Protein AF-A0A7L5YSQ1-F1 (afdb_monomer)

Foldseek 3Di:
DVLVVQQLVLLVVCCVQQPFLPDPDSDDAKWWAASRHRHTDDDDPPDCWGDDPHDIGSAIQIDGNFFGWDQDPVRAIEGEKEFEFEWEDDPNAIWTKWFAFCHVVHRAIETQMDTQTDVRDNVRVHQVSCCQAWVWHFPDKDWPDFQDKDQCQDRNGGRIYGYTYIYTYTDDGTDGDPGGDDMGIHHLCCQQEPGQHEPVRQVVSCVVVVHGRPHYDPDDPSCVVVPDD

Radius of gyration: 17.98 Å; Cα contacts (8 Å, |Δi|>4): 473; chains: 1; bounding box: 45×36×49 Å

Nearest PDB structures (foldseek):
  1ktg-assembly1_A  TM=7.625E-01  e=3.417E-09  Caenorhabditis elegans
  1sjy-assembly1_A-2  TM=7.221E-01  e=1.699E-07  Deinococcus radiodurans
  1soi-assembly1_A-2  TM=6.567E-01  e=1.920E-07  Deinococcus radiodurans
  6scx-assembly1_A  TM=6.835E-01  e=5.419E-07  Homo sapiens
  1vhz-assembly1_B  TM=5.377E-01  e=1.219E-05  Escherichia coli

Solvent-accessible surface area (backbone atoms only — not comparable to full-atom values): 12750 Å² total; per-residue (Å²): 114,66,69,61,54,53,47,45,55,34,42,62,66,46,41,84,69,47,61,52,65,83,57,97,79,60,48,91,60,70,46,39,22,38,66,89,76,49,50,79,54,92,82,68,82,96,54,82,59,43,75,55,99,91,45,76,33,70,37,26,39,50,50,40,66,58,47,44,41,39,68,43,99,89,51,49,45,29,34,48,32,22,30,34,55,32,32,36,78,56,99,91,39,72,29,31,48,37,35,23,24,67,47,90,70,60,76,24,32,31,46,45,59,44,63,33,42,66,91,52,52,61,72,58,31,37,55,51,36,36,29,65,49,24,64,35,54,71,80,43,77,42,84,76,39,78,64,48,74,41,83,45,80,46,57,48,50,23,48,27,32,31,26,38,34,28,44,25,38,45,56,89,74,72,45,72,30,94,61,32,82,47,64,47,76,36,44,70,62,47,52,33,68,70,42,45,20,30,58,68,36,37,55,54,52,16,61,75,66,74,43,77,46,69,35,63,53,85,72,57,85,90,51,58,82,76,70,66,132

pLDDT: mean 87.96, std 13.54, range [27.05, 98.75]

Sequence (229 aa):
MTAMLERRQILNRIRPLVGDNLAAGLVHDTVAFCIADGAPLTDYAARRAYEHAGHVHDRAFIFDPQVPWEFRPDGELRHFSVGAILWRIYAGEPRYCLLRRTTYPVGYYTIPAGHVDTGEEPLTAVLRETYEETGLAVVRAELLYAQEEIADACRRGANYHSWHLYLCECLGEPRLSDEGDVIGWYTRREILEDLPLTRPATHFLGRYFDAAPRRVYAGDATTAGIWSP

Structure (mmCIF, N/CA/C/O backbone):
data_AF-A0A7L5YSQ1-F1
#
_entry.id   AF-A0A7L5YSQ1-F1
#
loop_
_atom_site.group_PDB
_atom_site.id
_atom_site.type_symbol
_atom_site.label_atom_id
_atom_site.label_alt_id
_atom_site.label_comp_id
_atom_site.label_asym_id
_atom_site.label_entity_id
_atom_site.label_seq_id
_atom_site.pdbx_PDB_ins_code
_atom_site.Cartn_x
_atom_site.Cartn_y
_atom_site.Cartn_z
_atom_site.occupancy
_atom_site.B_iso_or_equiv
_atom_site.auth_seq_id
_atom_site.auth_comp_id
_atom_site.auth_asym_id
_atom_site.auth_atom_id
_atom_site.pdbx_PDB_model_num
ATOM 1 N N . MET A 1 1 ? 24.569 -12.436 -2.516 1.00 52.09 1 MET A N 1
ATOM 2 C CA . MET A 1 1 ? 25.405 -11.478 -3.281 1.00 52.09 1 MET A CA 1
ATOM 3 C C . MET A 1 1 ? 25.162 -11.561 -4.789 1.00 52.09 1 MET A C 1
ATOM 5 O O . MET A 1 1 ? 24.940 -10.515 -5.378 1.00 52.09 1 MET A O 1
ATOM 9 N N . THR A 1 2 ? 25.127 -12.747 -5.413 1.00 59.78 2 THR A N 1
ATOM 10 C CA . THR A 1 2 ? 24.940 -12.904 -6.876 1.00 59.78 2 THR A CA 1
ATOM 11 C C . THR A 1 2 ? 23.593 -12.381 -7.395 1.00 59.78 2 THR A C 1
ATOM 13 O O . THR A 1 2 ? 23.586 -11.535 -8.279 1.00 59.78 2 THR A O 1
ATOM 16 N N . ALA A 1 3 ? 22.470 -12.750 -6.765 1.00 62.72 3 ALA A N 1
ATOM 17 C CA . ALA A 1 3 ? 21.130 -12.323 -7.203 1.00 62.72 3 ALA A CA 1
ATOM 18 C C . ALA A 1 3 ? 20.898 -10.796 -7.136 1.00 62.72 3 ALA A C 1
ATOM 20 O O . ALA A 1 3 ? 20.234 -10.217 -7.989 1.00 62.72 3 ALA A O 1
ATOM 21 N N . MET A 1 4 ? 21.476 -10.114 -6.139 1.00 60.75 4 MET A N 1
ATOM 22 C CA . MET A 1 4 ? 21.416 -8.647 -6.043 1.00 60.75 4 MET A CA 1
ATOM 23 C C . MET A 1 4 ? 22.272 -7.964 -7.111 1.00 60.75 4 MET A C 1
ATOM 25 O O . MET A 1 4 ? 21.892 -6.923 -7.642 1.00 60.75 4 MET A O 1
ATOM 29 N N . LEU A 1 5 ? 23.426 -8.552 -7.439 1.00 61.25 5 LEU A N 1
ATOM 30 C CA . LEU A 1 5 ? 24.291 -8.054 -8.501 1.00 61.25 5 LEU A CA 1
ATOM 31 C C . LEU A 1 5 ? 23.614 -8.201 -9.873 1.00 61.25 5 LEU A C 1
ATOM 33 O O . LEU A 1 5 ? 23.653 -7.260 -10.662 1.00 61.25 5 LEU A O 1
ATOM 37 N N . GLU A 1 6 ? 22.944 -9.329 -10.118 1.00 82.75 6 GLU A N 1
ATOM 38 C CA . GLU A 1 6 ? 22.148 -9.583 -11.328 1.00 82.75 6 GLU A CA 1
ATOM 39 C C . GLU A 1 6 ? 20.961 -8.619 -11.439 1.00 82.75 6 GLU A C 1
ATOM 41 O O . GLU A 1 6 ? 20.771 -7.979 -12.473 1.00 82.75 6 GLU A O 1
ATOM 46 N N . ARG A 1 7 ? 20.215 -8.415 -10.349 1.00 90.50 7 ARG A N 1
ATOM 47 C CA . ARG A 1 7 ? 19.101 -7.461 -10.312 1.00 90.50 7 ARG A CA 1
ATOM 48 C C . ARG A 1 7 ? 19.535 -6.035 -10.641 1.00 90.50 7 ARG A C 1
ATOM 50 O O . ARG A 1 7 ? 18.905 -5.377 -11.467 1.00 90.50 7 ARG A O 1
ATOM 57 N N . ARG A 1 8 ? 20.626 -5.560 -10.036 1.00 89.38 8 ARG A N 1
ATOM 58 C CA . ARG A 1 8 ? 21.150 -4.219 -10.318 1.00 89.38 8 ARG A CA 1
ATOM 59 C C . ARG A 1 8 ? 21.572 -4.077 -11.781 1.00 89.38 8 ARG A C 1
ATOM 61 O O . ARG A 1 8 ? 21.344 -3.035 -12.385 1.00 89.38 8 ARG A O 1
ATOM 68 N N . GLN A 1 9 ? 22.157 -5.121 -12.374 1.00 91.19 9 GLN A N 1
ATOM 69 C CA . GLN A 1 9 ? 22.474 -5.126 -13.806 1.00 91.19 9 GLN A CA 1
ATOM 70 C C . GLN A 1 9 ? 21.212 -5.025 -14.672 1.00 91.19 9 GLN A C 1
ATOM 72 O O . GLN A 1 9 ? 21.219 -4.283 -15.652 1.00 91.19 9 GLN A O 1
ATOM 77 N N . ILE A 1 10 ? 20.130 -5.716 -14.303 1.00 94.56 10 ILE A N 1
ATOM 78 C CA . ILE A 1 10 ? 18.840 -5.625 -14.998 1.00 94.56 10 ILE A CA 1
ATOM 79 C C . ILE A 1 10 ? 18.268 -4.206 -14.904 1.00 94.56 10 ILE A C 1
ATOM 81 O O . ILE A 1 10 ? 17.980 -3.600 -15.935 1.00 94.56 10 ILE A O 1
ATOM 85 N N . LEU A 1 11 ? 18.171 -3.641 -13.697 1.00 94.12 11 LEU A N 1
ATOM 86 C CA . LEU A 1 11 ? 17.656 -2.285 -13.485 1.00 94.12 11 LEU A CA 1
ATOM 87 C C . LEU A 1 11 ? 18.490 -1.225 -14.216 1.00 94.12 11 LEU A C 1
ATOM 89 O O . LEU A 1 11 ? 17.922 -0.317 -14.813 1.00 94.12 11 LEU A O 1
ATOM 93 N N . ASN A 1 12 ? 19.816 -1.383 -14.276 1.00 92.69 12 ASN A N 1
ATOM 94 C CA . ASN A 1 12 ? 20.687 -0.498 -15.055 1.00 92.69 12 ASN A CA 1
ATOM 95 C C . ASN A 1 12 ? 20.405 -0.543 -16.566 1.00 92.69 12 ASN A C 1
ATOM 97 O O . ASN A 1 12 ? 20.590 0.468 -17.240 1.00 92.69 12 ASN A O 1
ATOM 101 N N . ARG A 1 13 ? 19.961 -1.688 -17.110 1.00 93.06 13 ARG A N 1
ATOM 102 C CA . ARG A 1 13 ? 19.530 -1.791 -18.517 1.00 93.06 13 ARG A CA 1
ATOM 103 C C . ARG A 1 13 ? 18.144 -1.191 -18.745 1.00 93.06 13 ARG A C 1
ATOM 105 O O . ARG A 1 13 ? 17.913 -0.625 -19.806 1.00 93.06 13 ARG A O 1
ATOM 112 N N . ILE A 1 14 ? 17.245 -1.313 -17.769 1.00 93.19 14 ILE A N 1
ATOM 113 C CA . ILE A 1 14 ? 15.864 -0.816 -17.857 1.00 93.19 14 ILE A CA 1
ATOM 114 C C . ILE A 1 14 ? 15.801 0.703 -17.674 1.00 93.19 14 ILE A C 1
ATOM 116 O O . ILE A 1 14 ? 15.100 1.370 -18.426 1.00 93.19 14 ILE A O 1
ATOM 120 N N . ARG A 1 15 ? 16.552 1.269 -16.719 1.00 92.31 15 ARG A N 1
ATOM 121 C CA . ARG A 1 15 ? 16.533 2.702 -16.379 1.00 92.31 15 ARG A CA 1
ATOM 122 C C . ARG A 1 15 ? 16.582 3.650 -17.588 1.00 92.31 15 ARG A C 1
ATOM 124 O O . ARG A 1 15 ? 15.735 4.535 -17.636 1.00 92.31 15 ARG A O 1
ATOM 131 N N . PRO A 1 16 ? 17.492 3.509 -18.574 1.00 89.56 16 PRO A N 1
ATOM 132 C CA . PRO A 1 16 ? 17.512 4.409 -19.732 1.00 89.56 16 PRO A CA 1
ATOM 133 C C . PRO A 1 16 ? 16.290 4.279 -20.656 1.00 89.56 16 PRO A C 1
ATOM 135 O O . PRO A 1 16 ? 16.066 5.172 -21.464 1.00 89.56 16 PRO A O 1
ATOM 138 N N . LEU A 1 17 ? 15.515 3.191 -20.561 1.00 89.31 17 LEU A N 1
ATOM 139 C CA . LEU A 1 17 ? 14.302 2.972 -21.358 1.00 89.31 17 LEU A CA 1
ATOM 140 C C . LEU A 1 17 ? 13.065 3.635 -20.742 1.00 89.31 17 LEU A C 1
ATOM 142 O O . LEU A 1 17 ? 12.141 3.969 -21.473 1.00 89.31 17 LEU A O 1
ATOM 146 N N . VAL A 1 18 ? 13.038 3.786 -19.414 1.00 89.56 18 VAL A N 1
ATOM 147 C CA . VAL A 1 18 ? 11.851 4.243 -18.666 1.00 89.56 18 VAL A CA 1
ATOM 148 C C . VAL A 1 18 ? 12.052 5.591 -17.971 1.00 89.56 18 VAL A C 1
ATOM 150 O O . VAL A 1 18 ? 11.087 6.303 -17.721 1.00 89.56 18 VAL A O 1
ATOM 153 N N . GLY A 1 19 ? 13.297 5.969 -17.670 1.00 85.50 19 GLY A N 1
ATOM 154 C CA . GLY A 1 19 ? 13.612 7.173 -16.903 1.00 85.50 19 GLY A CA 1
ATOM 155 C C . GLY A 1 19 ? 13.112 7.131 -15.453 1.00 85.50 19 GLY A C 1
ATOM 156 O O . GLY A 1 19 ? 12.806 6.073 -14.905 1.00 85.50 19 GLY A O 1
ATOM 157 N N . ASP A 1 20 ? 13.043 8.307 -14.833 1.00 76.06 20 ASP A N 1
ATOM 158 C CA . ASP A 1 20 ? 12.382 8.546 -13.544 1.00 76.06 20 ASP A CA 1
ATOM 159 C C . ASP A 1 20 ? 11.029 9.239 -13.816 1.00 76.06 20 ASP A C 1
ATOM 161 O O . ASP A 1 20 ? 10.957 10.089 -14.708 1.00 76.06 20 ASP A O 1
ATOM 165 N N . ASN A 1 21 ? 9.957 8.917 -13.074 1.00 67.81 21 ASN A N 1
ATOM 166 C CA . ASN A 1 21 ? 8.600 9.449 -13.335 1.00 67.81 21 ASN A CA 1
ATOM 167 C C . ASN A 1 21 ? 8.405 10.917 -12.869 1.00 67.81 21 ASN A C 1
ATOM 169 O O . ASN A 1 21 ? 7.358 11.292 -12.353 1.00 67.81 21 ASN A O 1
ATOM 173 N N . LEU A 1 22 ? 9.439 11.758 -12.984 1.00 55.66 22 LEU A N 1
ATOM 174 C CA . LEU A 1 22 ? 9.474 13.117 -12.417 1.00 55.66 22 LEU A CA 1
ATOM 175 C C . LEU A 1 22 ? 9.529 14.236 -13.470 1.00 55.66 22 LEU A C 1
ATOM 177 O O . LEU A 1 22 ? 9.598 15.413 -13.122 1.00 55.66 22 LEU A O 1
ATOM 181 N N . ALA A 1 23 ? 9.450 13.899 -14.756 1.00 52.66 23 ALA A N 1
ATOM 182 C CA . ALA A 1 23 ? 9.233 14.864 -15.828 1.00 52.66 23 ALA A CA 1
ATOM 183 C C . ALA A 1 23 ? 8.273 14.260 -16.857 1.00 52.66 23 ALA A C 1
ATOM 185 O O . ALA A 1 23 ? 8.487 13.141 -17.321 1.00 52.66 23 ALA A O 1
ATOM 186 N N . ALA A 1 24 ? 7.203 14.984 -17.195 1.00 49.75 24 ALA A N 1
ATOM 187 C CA . ALA A 1 24 ? 6.180 14.519 -18.125 1.00 49.75 24 ALA A CA 1
ATOM 188 C C . ALA A 1 24 ? 6.807 14.022 -19.446 1.00 49.75 24 ALA A C 1
ATOM 190 O O . ALA A 1 24 ? 7.366 14.820 -20.199 1.00 49.75 24 ALA A O 1
ATOM 191 N N . GLY A 1 25 ? 6.684 12.717 -19.732 1.00 54.50 25 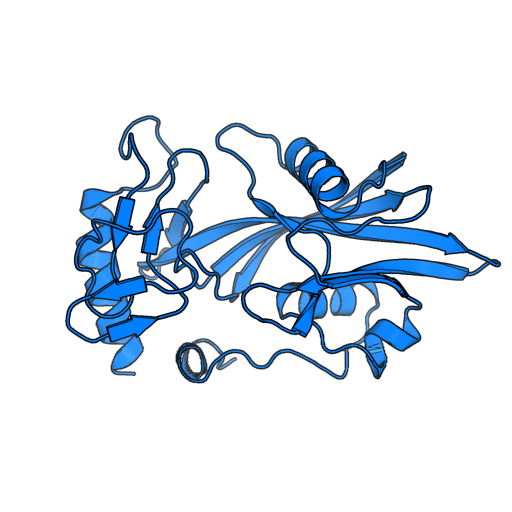GLY A N 1
ATOM 192 C CA . GLY A 1 25 ? 6.812 12.186 -21.094 1.00 54.50 25 GLY A CA 1
ATOM 193 C C . GLY A 1 25 ? 7.920 11.174 -21.419 1.00 54.50 25 GLY A C 1
ATOM 194 O O . GLY A 1 25 ? 8.337 11.165 -22.572 1.00 54.50 25 GLY A O 1
ATOM 195 N N . LEU A 1 26 ? 8.396 10.317 -20.502 1.00 65.50 26 LEU A N 1
ATOM 196 C CA . LEU A 1 26 ? 9.326 9.225 -20.886 1.00 65.50 26 LEU A CA 1
ATOM 197 C C . LEU A 1 26 ? 8.667 7.847 -21.070 1.00 65.50 26 LEU A C 1
ATOM 199 O O . LEU A 1 26 ? 9.164 7.035 -21.845 1.00 65.50 26 LEU A O 1
ATOM 203 N N . VAL A 1 27 ? 7.521 7.600 -20.438 1.00 76.75 27 VAL A N 1
ATOM 204 C CA . VAL A 1 27 ? 6.693 6.403 -20.647 1.00 76.75 27 VAL A CA 1
ATOM 205 C C . VAL A 1 27 ? 5.282 6.886 -20.976 1.00 76.75 27 VAL A C 1
ATOM 207 O O . VAL A 1 27 ? 4.725 7.685 -20.227 1.00 76.75 27 VAL A O 1
ATOM 210 N N . HIS A 1 28 ? 4.731 6.467 -22.117 1.00 79.75 28 HIS A N 1
ATOM 211 C CA . HIS A 1 28 ? 3.405 6.906 -22.588 1.00 79.75 28 HIS A CA 1
ATOM 212 C C . HIS A 1 28 ? 2.315 5.854 -22.375 1.00 79.75 28 HIS A C 1
ATOM 214 O O . HIS A 1 28 ? 1.175 6.210 -22.102 1.00 79.75 28 HIS A O 1
ATOM 220 N N . ASP A 1 29 ? 2.695 4.582 -22.436 1.00 86.56 29 ASP A N 1
ATOM 221 C CA . ASP A 1 29 ? 1.852 3.428 -22.149 1.00 86.56 29 ASP A CA 1
ATOM 222 C C . ASP A 1 29 ? 2.547 2.578 -21.088 1.00 86.56 29 ASP A C 1
ATOM 224 O O . ASP A 1 29 ? 3.777 2.600 -20.991 1.00 86.56 29 ASP A O 1
ATOM 228 N N . THR A 1 30 ? 1.784 1.813 -20.303 1.00 90.06 30 THR A N 1
ATOM 229 C CA . THR A 1 30 ? 2.372 0.867 -19.349 1.00 90.06 30 THR A CA 1
ATOM 230 C C . THR A 1 30 ? 3.381 -0.033 -20.065 1.00 90.06 30 THR A C 1
ATOM 232 O O . THR A 1 30 ? 3.132 -0.515 -21.168 1.00 90.06 30 THR A O 1
ATOM 235 N N . VAL A 1 31 ? 4.532 -0.279 -19.444 1.00 92.06 31 VAL A N 1
ATOM 236 C CA . VAL A 1 31 ? 5.524 -1.247 -19.925 1.00 92.06 31 VAL A CA 1
ATOM 237 C C . VAL A 1 31 ? 5.918 -2.181 -18.794 1.00 92.06 31 VAL A C 1
ATOM 239 O O . VAL A 1 31 ? 5.975 -1.782 -17.629 1.00 92.06 31 VAL A O 1
ATOM 242 N N . ALA A 1 32 ? 6.195 -3.439 -19.128 1.00 94.19 32 ALA A N 1
ATOM 243 C CA . ALA A 1 32 ? 6.595 -4.439 -18.151 1.00 94.19 32 ALA A CA 1
ATOM 244 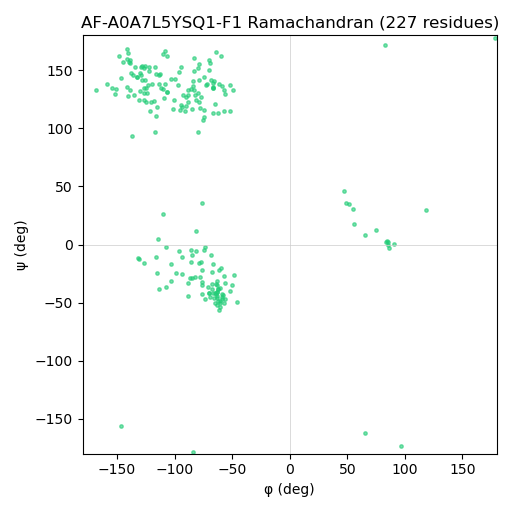C C . ALA A 1 32 ? 7.819 -5.227 -18.618 1.00 94.19 32 ALA A C 1
ATOM 246 O O . ALA A 1 32 ? 7.955 -5.547 -19.799 1.00 94.19 32 ALA A O 1
ATOM 247 N N . PHE A 1 33 ? 8.685 -5.580 -17.671 1.00 94.56 33 PHE A N 1
ATOM 248 C CA . PHE A 1 33 ? 9.873 -6.392 -17.902 1.00 94.56 33 PHE A CA 1
ATOM 249 C C . PHE A 1 33 ? 9.918 -7.558 -16.918 1.00 94.56 33 PHE A C 1
ATOM 251 O O . PHE A 1 33 ? 9.588 -7.415 -15.736 1.00 94.56 33 PHE A O 1
ATOM 258 N N . CYS A 1 34 ? 10.357 -8.718 -17.398 1.00 92.12 34 CYS A N 1
ATOM 259 C CA . CYS A 1 34 ? 10.558 -9.903 -16.577 1.00 92.12 34 CYS A CA 1
ATOM 260 C C . CYS A 1 34 ? 11.527 -9.599 -15.423 1.00 92.12 34 CYS A C 1
ATOM 262 O O . CYS A 1 34 ? 12.597 -9.024 -15.626 1.00 92.12 34 CYS A O 1
ATOM 264 N N . ILE A 1 35 ? 11.167 -10.007 -14.201 1.00 91.50 35 ILE A N 1
ATOM 265 C CA . ILE A 1 35 ? 11.969 -9.721 -13.003 1.00 91.50 35 ILE A CA 1
ATOM 266 C C . ILE A 1 35 ? 13.318 -10.464 -12.994 1.00 91.50 35 ILE A C 1
ATOM 268 O O . ILE A 1 35 ? 14.250 -10.017 -12.330 1.00 91.50 35 ILE A O 1
ATOM 272 N N . ALA A 1 36 ? 13.418 -11.586 -13.717 1.00 90.31 36 ALA A N 1
ATOM 273 C CA . ALA A 1 36 ? 14.581 -12.473 -13.705 1.00 90.31 36 ALA A CA 1
ATOM 274 C C . ALA A 1 36 ? 15.657 -12.103 -14.733 1.00 90.31 36 ALA A C 1
ATOM 276 O O . ALA A 1 36 ? 16.838 -12.294 -14.465 1.00 90.31 36 ALA A O 1
ATOM 277 N N . ASP A 1 37 ? 15.274 -11.577 -15.898 1.00 90.94 37 ASP A N 1
ATOM 278 C CA . ASP A 1 37 ? 16.209 -11.296 -17.000 1.00 90.94 37 ASP A CA 1
ATOM 279 C C . ASP A 1 37 ? 16.073 -9.877 -17.589 1.00 90.94 37 ASP A C 1
ATOM 281 O O . ASP A 1 37 ? 16.974 -9.407 -18.295 1.00 90.94 37 ASP A O 1
ATOM 285 N N . GLY A 1 38 ? 15.008 -9.144 -17.250 1.00 92.88 38 GLY A N 1
ATOM 286 C CA . GLY A 1 38 ? 14.737 -7.804 -17.766 1.00 92.88 38 GLY A CA 1
ATOM 287 C C . GLY A 1 38 ? 14.226 -7.766 -19.204 1.00 92.88 38 GLY A C 1
ATOM 288 O O . GLY A 1 38 ? 14.229 -6.691 -19.800 1.00 92.88 38 GLY A O 1
ATOM 289 N N . ALA A 1 39 ? 13.823 -8.898 -19.785 1.00 93.56 39 ALA A N 1
ATOM 290 C CA . ALA A 1 39 ? 13.233 -8.919 -21.116 1.00 93.56 39 ALA A CA 1
ATOM 291 C C . ALA A 1 39 ? 11.850 -8.237 -21.117 1.00 93.56 39 ALA A C 1
ATOM 293 O O . ALA A 1 39 ? 11.090 -8.419 -20.158 1.00 93.56 39 ALA A O 1
ATOM 294 N N . PRO A 1 40 ? 11.494 -7.471 -22.168 1.00 93.38 40 PRO A N 1
ATOM 295 C CA . PRO A 1 40 ? 10.157 -6.901 -22.304 1.00 93.38 40 PRO A CA 1
ATOM 296 C C . PRO A 1 40 ? 9.081 -7.989 -22.317 1.00 93.38 40 PRO A C 1
ATOM 298 O O . PRO A 1 40 ? 9.214 -9.002 -23.004 1.00 93.38 40 PRO A O 1
ATOM 301 N N . LEU A 1 41 ? 7.997 -7.758 -21.584 1.00 91.88 41 LEU A N 1
ATOM 302 C CA . LEU A 1 41 ? 6.810 -8.605 -21.591 1.00 91.88 41 LEU A CA 1
ATOM 303 C C . LEU A 1 41 ? 5.772 -8.007 -22.543 1.00 91.88 41 LEU A C 1
ATOM 305 O O . LEU A 1 41 ? 5.537 -6.802 -22.532 1.00 91.88 41 LEU A O 1
ATOM 309 N N . THR A 1 42 ? 5.127 -8.847 -23.350 1.00 84.06 42 THR A N 1
ATOM 310 C CA . THR A 1 42 ? 4.110 -8.420 -24.332 1.00 84.06 42 THR A CA 1
ATOM 311 C C . THR A 1 42 ? 2.673 -8.699 -23.889 1.00 84.06 42 THR A C 1
ATOM 313 O O . THR A 1 42 ? 1.747 -8.110 -24.434 1.00 84.06 42 THR A O 1
ATOM 316 N N . ASP A 1 43 ? 2.478 -9.558 -22.888 1.00 76.31 43 ASP A N 1
ATOM 317 C CA . ASP A 1 43 ? 1.174 -9.907 -22.319 1.00 76.31 43 ASP A CA 1
ATOM 318 C C . ASP A 1 43 ? 1.299 -9.951 -20.789 1.00 76.31 43 ASP A C 1
ATOM 320 O O . ASP A 1 43 ? 1.743 -10.940 -20.202 1.00 76.31 43 ASP A O 1
ATOM 324 N N . TYR A 1 44 ? 1.000 -8.822 -20.148 1.00 74.81 44 TYR A N 1
ATOM 325 C CA . TYR A 1 44 ? 1.162 -8.620 -18.703 1.00 74.81 44 TYR A CA 1
ATOM 326 C C . TYR A 1 44 ? -0.078 -8.012 -18.029 1.00 74.81 44 TYR A C 1
ATOM 328 O O . TYR A 1 44 ? -0.162 -8.008 -16.800 1.00 74.81 44 TYR A O 1
ATOM 336 N N . ALA A 1 45 ? -1.053 -7.522 -18.800 1.00 70.12 45 ALA A N 1
ATOM 337 C CA . ALA A 1 45 ? -2.272 -6.930 -18.260 1.00 70.12 45 ALA A CA 1
ATOM 338 C C . ALA A 1 45 ? -3.129 -7.993 -17.550 1.00 70.12 45 ALA A C 1
ATOM 340 O O . ALA A 1 4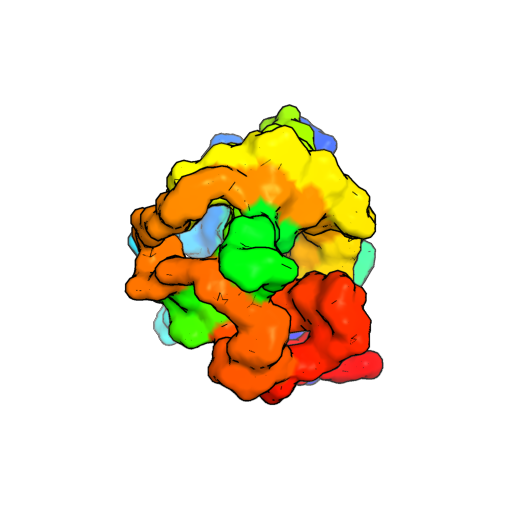5 ? -3.330 -9.089 -18.065 1.00 70.12 45 ALA A O 1
ATOM 341 N N . ALA A 1 46 ? -3.631 -7.669 -16.353 1.00 64.94 46 ALA A N 1
ATOM 342 C CA . ALA A 1 46 ? -4.538 -8.513 -15.563 1.00 64.94 46 ALA A CA 1
ATOM 343 C C . ALA A 1 46 ? -4.044 -9.948 -15.246 1.00 64.94 46 ALA A C 1
ATOM 345 O O . ALA A 1 46 ? -4.831 -10.809 -14.846 1.00 64.94 46 ALA A O 1
ATOM 346 N N . ARG A 1 47 ? -2.741 -10.232 -15.376 1.00 71.12 47 ARG A N 1
ATOM 347 C CA . ARG A 1 47 ? -2.181 -11.547 -15.032 1.00 71.12 47 ARG A CA 1
ATOM 348 C C . ARG A 1 47 ? -1.970 -11.690 -13.531 1.00 71.12 47 ARG A C 1
ATOM 350 O O . ARG A 1 47 ? -1.691 -10.705 -12.855 1.00 71.12 47 ARG A O 1
ATOM 357 N N . ARG A 1 48 ? -2.034 -12.927 -13.016 1.00 70.25 48 ARG A N 1
ATOM 358 C CA . ARG A 1 48 ? -1.652 -13.282 -11.629 1.00 70.25 48 ARG A CA 1
ATOM 359 C C . ARG A 1 48 ? -0.157 -13.585 -11.481 1.00 70.25 48 ARG A C 1
ATOM 361 O O . ARG A 1 48 ? 0.409 -13.237 -10.448 1.00 70.25 48 ARG A O 1
ATOM 368 N N . ALA A 1 49 ? 0.488 -14.066 -12.542 1.00 82.56 49 ALA A N 1
ATOM 369 C CA . ALA A 1 49 ? 1.932 -14.274 -12.635 1.00 82.56 49 ALA A CA 1
ATOM 370 C C . ALA A 1 49 ? 2.465 -13.839 -14.013 1.00 82.56 49 ALA A C 1
ATOM 372 O O . ALA A 1 49 ? 1.718 -13.797 -14.993 1.00 82.56 49 ALA A O 1
ATOM 373 N N . TYR A 1 50 ? 3.752 -13.516 -14.075 1.00 85.69 50 TYR A N 1
ATOM 374 C CA . TYR A 1 50 ? 4.471 -13.064 -15.260 1.00 85.69 50 TYR A CA 1
ATOM 375 C C . TYR A 1 50 ? 5.441 -14.149 -15.709 1.00 85.69 50 TYR A C 1
ATOM 377 O O . TYR A 1 50 ? 6.166 -14.705 -14.883 1.00 85.69 50 TYR A O 1
ATOM 385 N N . GLU A 1 51 ? 5.448 -14.436 -17.010 1.00 87.94 51 GLU A N 1
ATOM 386 C CA . GLU A 1 51 ? 6.241 -15.515 -17.588 1.00 87.94 51 GLU A CA 1
ATOM 387 C C . GLU A 1 51 ? 7.110 -15.014 -18.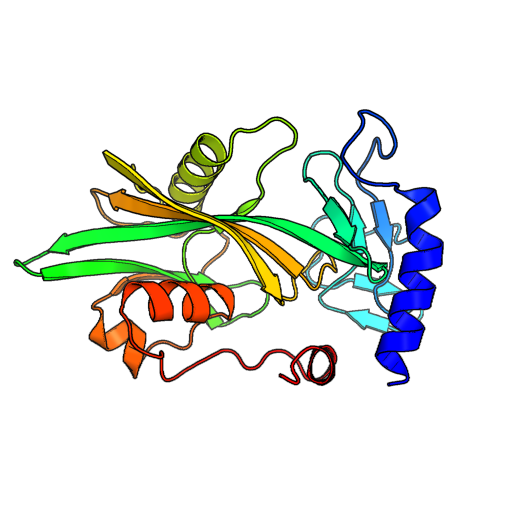738 1.00 87.94 51 GLU A C 1
ATOM 389 O O . GLU A 1 51 ? 6.636 -14.289 -19.614 1.00 87.94 51 GLU A O 1
ATOM 394 N N . HIS A 1 52 ? 8.374 -15.432 -18.744 1.00 89.25 52 HIS A N 1
ATOM 395 C CA . HIS A 1 52 ? 9.286 -15.249 -19.867 1.00 89.25 52 HIS A CA 1
ATOM 396 C C . HIS A 1 52 ? 10.370 -16.329 -19.846 1.00 89.25 52 HIS A C 1
ATOM 398 O O . HIS A 1 52 ? 10.947 -16.601 -18.797 1.00 89.25 52 HIS A O 1
ATOM 404 N N . ALA A 1 53 ? 10.650 -16.938 -21.004 1.00 86.50 53 ALA A N 1
ATOM 405 C CA . ALA A 1 53 ? 11.725 -17.920 -21.192 1.00 86.50 53 ALA A CA 1
ATOM 406 C C . ALA A 1 53 ? 11.772 -19.053 -20.135 1.00 86.50 53 ALA A C 1
ATOM 408 O O . ALA A 1 53 ? 12.845 -19.521 -19.766 1.00 86.50 53 ALA A O 1
ATOM 409 N N . GLY A 1 54 ? 10.606 -19.510 -19.658 1.00 83.00 54 GLY A N 1
ATOM 410 C CA . GLY A 1 54 ? 10.485 -20.576 -18.654 1.00 83.00 54 GLY A CA 1
ATOM 411 C C . GLY A 1 54 ? 10.586 -20.114 -17.195 1.00 83.00 54 GLY A C 1
ATOM 412 O O . GLY A 1 54 ? 10.463 -20.937 -16.289 1.00 83.00 54 GLY A O 1
ATOM 413 N N . HIS A 1 55 ? 10.776 -18.817 -16.944 1.00 82.56 55 HIS A N 1
ATOM 414 C CA . HIS A 1 55 ? 10.683 -18.213 -15.616 1.00 82.56 55 HIS A CA 1
ATOM 415 C C . HIS A 1 55 ? 9.239 -17.793 -15.346 1.00 82.56 55 HIS A C 1
ATOM 417 O O . HIS A 1 55 ? 8.646 -17.126 -16.189 1.00 82.56 55 HIS A O 1
ATOM 423 N N . VAL A 1 56 ? 8.695 -18.119 -14.172 1.00 86.81 56 VAL A N 1
ATOM 424 C CA . VAL A 1 56 ? 7.358 -17.685 -13.735 1.00 86.81 56 VAL A CA 1
ATOM 425 C C . VAL A 1 56 ? 7.483 -16.987 -12.386 1.00 86.81 56 VAL A C 1
ATOM 427 O O . VAL A 1 56 ? 7.989 -17.573 -11.429 1.00 86.81 56 VAL A O 1
ATOM 430 N N . HIS A 1 57 ? 7.027 -15.738 -12.307 1.00 85.50 57 HIS A N 1
ATOM 431 C CA . HIS A 1 57 ? 7.129 -14.911 -11.105 1.00 85.50 57 HIS A CA 1
ATOM 432 C C . HIS A 1 57 ? 5.836 -14.154 -10.813 1.00 85.50 57 HIS A C 1
ATOM 434 O O . HIS A 1 57 ? 5.188 -13.632 -11.713 1.00 85.50 57 HIS A O 1
ATOM 440 N N . ASP A 1 58 ? 5.515 -13.968 -9.534 1.00 84.25 58 ASP A N 1
ATOM 441 C CA . ASP A 1 58 ? 4.367 -13.149 -9.110 1.00 84.25 58 ASP A CA 1
ATOM 442 C C . ASP A 1 58 ? 4.617 -11.636 -9.257 1.00 84.25 58 ASP A C 1
ATOM 444 O O . ASP A 1 58 ? 3.720 -10.821 -9.022 1.00 84.25 58 ASP A O 1
ATOM 448 N N . ARG A 1 59 ? 5.843 -11.252 -9.636 1.00 87.88 59 ARG A N 1
ATOM 449 C CA . ARG A 1 59 ? 6.320 -9.872 -9.754 1.00 87.88 59 ARG A CA 1
ATOM 450 C C . ARG A 1 59 ? 6.998 -9.649 -11.105 1.00 87.88 59 ARG A C 1
ATOM 452 O O . ARG A 1 59 ? 7.665 -10.543 -11.620 1.00 87.88 59 ARG A O 1
ATOM 459 N N . ALA A 1 60 ? 6.881 -8.436 -11.624 1.00 91.69 60 ALA A N 1
ATOM 460 C CA . ALA A 1 60 ? 7.592 -7.943 -12.803 1.00 91.69 60 ALA A CA 1
ATOM 461 C C . ALA A 1 60 ? 7.987 -6.484 -12.560 1.00 91.69 60 ALA A C 1
ATOM 463 O O . ALA A 1 60 ? 7.386 -5.831 -11.709 1.00 91.69 60 ALA A O 1
ATOM 464 N N . PHE A 1 61 ? 8.976 -5.961 -13.282 1.00 93.94 61 PHE A N 1
ATOM 465 C CA . PHE A 1 61 ? 9.229 -4.520 -13.284 1.00 93.94 61 PHE A CA 1
ATOM 466 C C . PHE A 1 61 ? 8.165 -3.852 -14.142 1.00 93.94 61 PHE A C 1
ATOM 468 O O . PHE A 1 61 ? 8.186 -4.024 -15.357 1.00 93.94 61 PHE A O 1
ATOM 475 N N . ILE A 1 62 ? 7.219 -3.154 -13.519 1.00 92.88 62 ILE A N 1
ATOM 476 C CA . ILE A 1 62 ? 6.069 -2.560 -14.206 1.00 92.88 62 ILE A CA 1
ATOM 477 C C . ILE A 1 62 ? 6.140 -1.053 -14.027 1.00 92.88 62 ILE A C 1
ATOM 479 O O . ILE A 1 62 ? 6.146 -0.573 -12.896 1.00 92.88 62 ILE A O 1
ATOM 483 N N . PHE A 1 63 ? 6.155 -0.337 -15.143 1.00 92.25 63 PHE A N 1
ATOM 484 C CA . PHE A 1 63 ? 6.211 1.116 -15.190 1.00 92.25 63 PHE A CA 1
ATOM 485 C C . PHE A 1 63 ? 4.924 1.609 -15.832 1.00 92.25 63 PHE A C 1
ATOM 487 O O . PHE A 1 63 ? 4.669 1.357 -17.008 1.00 92.25 63 PHE A O 1
ATOM 494 N N . ASP A 1 64 ? 4.089 2.243 -15.021 1.00 89.44 64 ASP A N 1
ATOM 495 C CA . ASP A 1 64 ? 2.769 2.741 -15.385 1.00 89.44 64 ASP A CA 1
ATOM 496 C C . ASP A 1 64 ? 2.800 4.267 -15.267 1.00 89.44 64 ASP A C 1
ATOM 498 O O . ASP A 1 64 ? 3.049 4.751 -14.164 1.00 89.44 64 ASP A O 1
ATOM 502 N N . PRO A 1 65 ? 2.587 5.039 -16.348 1.00 87.44 65 PRO A N 1
ATOM 503 C CA . PRO A 1 65 ? 2.733 6.495 -16.311 1.00 87.44 65 PRO A CA 1
ATOM 504 C C . PRO A 1 65 ? 1.803 7.186 -15.303 1.00 87.44 65 PRO A C 1
ATOM 506 O O . PRO A 1 65 ? 2.087 8.307 -14.872 1.00 87.44 65 PRO A O 1
ATOM 509 N N . GLN A 1 66 ? 0.716 6.527 -14.893 1.00 87.62 66 GLN A N 1
ATOM 510 C CA . GLN A 1 66 ? -0.187 7.050 -13.870 1.00 87.62 66 GLN A CA 1
ATOM 511 C C . GLN A 1 66 ? 0.364 6.892 -12.450 1.00 87.62 66 GLN A C 1
ATOM 513 O O . GLN A 1 66 ? -0.131 7.556 -11.549 1.00 87.62 66 GLN A O 1
ATOM 518 N N . VAL A 1 67 ? 1.396 6.068 -12.245 1.00 88.56 67 VAL A N 1
ATOM 519 C CA . VAL A 1 67 ? 1.953 5.769 -10.924 1.00 88.56 67 VAL A CA 1
ATOM 520 C C . VAL A 1 67 ? 3.428 6.169 -10.845 1.00 88.56 67 VAL A C 1
ATOM 522 O O . VAL A 1 67 ? 4.248 5.665 -11.610 1.00 88.56 67 VAL A O 1
ATOM 525 N N . PRO A 1 68 ? 3.827 7.037 -9.903 1.00 89.19 68 PRO A N 1
ATOM 526 C CA . PRO A 1 68 ? 5.199 7.491 -9.750 1.00 89.19 68 PRO A CA 1
ATOM 527 C C . PRO A 1 68 ? 6.147 6.362 -9.331 1.00 89.19 68 PRO A C 1
ATOM 529 O O . PRO A 1 68 ? 5.846 5.526 -8.473 1.00 89.19 68 PRO A O 1
ATOM 532 N N . TRP A 1 69 ? 7.343 6.384 -9.917 1.00 92.25 69 TRP A N 1
ATOM 533 C CA . TRP A 1 69 ? 8.488 5.567 -9.530 1.00 92.25 69 TRP A CA 1
ATOM 534 C C . TRP A 1 69 ? 9.766 6.398 -9.575 1.00 92.25 69 TRP A C 1
ATOM 536 O O . TRP A 1 69 ? 9.853 7.409 -10.276 1.00 92.25 69 TRP A O 1
ATOM 546 N N . GLU A 1 70 ? 10.776 5.928 -8.854 1.00 92.44 70 GLU A N 1
ATOM 547 C CA . GLU A 1 70 ? 12.100 6.537 -8.844 1.00 92.44 70 GLU A CA 1
ATOM 548 C C . GLU A 1 70 ? 13.185 5.474 -8.672 1.00 92.44 70 GLU A C 1
ATOM 550 O O . GLU A 1 70 ? 13.027 4.504 -7.924 1.00 92.44 70 GLU A O 1
ATOM 555 N N . PHE A 1 71 ? 14.316 5.674 -9.342 1.00 92.44 71 PHE A N 1
ATOM 556 C CA . PHE A 1 71 ? 15.541 4.938 -9.0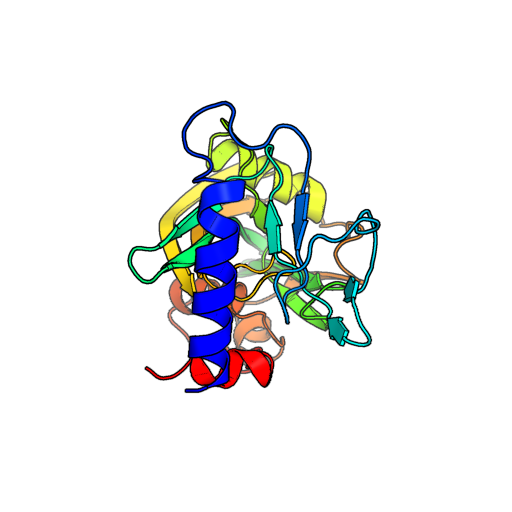73 1.00 92.44 71 PHE A CA 1
ATOM 557 C C . PHE A 1 71 ? 16.315 5.607 -7.934 1.00 92.44 71 PHE A C 1
ATOM 559 O O . PHE A 1 71 ? 16.816 6.725 -8.056 1.00 92.44 71 PHE A O 1
ATOM 566 N N . ARG A 1 72 ? 16.469 4.880 -6.829 1.00 92.62 72 ARG A N 1
ATOM 567 C CA . ARG A 1 72 ? 17.263 5.285 -5.667 1.00 92.62 72 ARG A CA 1
ATOM 568 C C . ARG A 1 72 ? 18.736 5.525 -6.036 1.00 92.62 72 ARG A C 1
ATOM 570 O O . ARG A 1 72 ? 19.221 4.986 -7.035 1.00 92.62 72 ARG A O 1
ATOM 577 N N . PRO A 1 73 ? 19.506 6.237 -5.189 1.00 90.31 73 PRO A N 1
ATOM 578 C CA . PRO A 1 73 ? 20.945 6.430 -5.401 1.00 90.31 73 PRO A CA 1
ATOM 579 C C . PRO A 1 73 ? 21.758 5.129 -5.523 1.00 90.31 73 PRO A C 1
ATOM 581 O O . PRO A 1 73 ? 22.792 5.113 -6.186 1.00 90.31 73 PRO A O 1
ATOM 584 N N . ASP A 1 74 ? 21.297 4.037 -4.907 1.00 89.56 74 ASP A N 1
ATOM 585 C CA . ASP A 1 74 ? 21.914 2.704 -4.993 1.00 89.56 74 ASP A CA 1
ATOM 586 C C . ASP A 1 74 ? 21.530 1.917 -6.267 1.00 89.56 74 ASP A C 1
ATOM 588 O O . ASP A 1 74 ? 22.094 0.850 -6.533 1.00 89.56 74 ASP A O 1
ATOM 592 N N . GLY A 1 75 ? 20.621 2.464 -7.080 1.00 89.88 75 GLY A N 1
ATOM 593 C CA . GLY A 1 75 ? 20.119 1.878 -8.320 1.00 89.88 75 GLY A CA 1
ATOM 594 C C . GLY A 1 75 ? 18.882 0.991 -8.159 1.00 89.88 75 GLY A C 1
ATOM 595 O O . GLY A 1 75 ? 18.407 0.463 -9.164 1.00 89.88 75 GLY A O 1
ATOM 596 N N . GLU A 1 76 ? 18.348 0.814 -6.946 1.00 92.44 76 GLU A N 1
ATOM 597 C CA . GLU A 1 76 ? 17.099 0.074 -6.740 1.00 92.44 76 GLU A CA 1
ATOM 598 C C . GLU A 1 76 ? 15.857 0.909 -7.062 1.00 92.44 76 GLU A C 1
ATOM 600 O O . GLU A 1 76 ? 15.858 2.137 -6.999 1.00 92.44 76 GLU A O 1
ATOM 605 N N . LEU A 1 77 ? 14.767 0.216 -7.391 1.00 93.31 77 LEU A N 1
ATOM 606 C CA . LEU A 1 77 ? 13.489 0.839 -7.715 1.00 93.31 77 LEU A CA 1
ATOM 607 C C . LEU A 1 77 ? 12.673 1.113 -6.445 1.00 93.31 77 LEU A C 1
ATOM 609 O O . LEU A 1 77 ? 12.509 0.223 -5.598 1.00 93.31 77 LEU A O 1
ATOM 613 N N . ARG A 1 78 ? 12.122 2.327 -6.366 1.00 92.81 78 ARG A N 1
ATOM 614 C CA . ARG A 1 78 ? 11.208 2.795 -5.326 1.00 92.81 78 ARG A CA 1
ATOM 615 C C . ARG A 1 78 ? 9.858 3.203 -5.914 1.00 92.81 78 ARG A C 1
ATOM 617 O O . ARG A 1 78 ? 9.812 3.879 -6.939 1.00 92.81 78 ARG A O 1
ATOM 624 N N . HIS A 1 79 ? 8.779 2.828 -5.231 1.00 92.69 79 HIS A N 1
ATOM 625 C CA . HIS A 1 79 ? 7.426 3.340 -5.481 1.00 92.69 79 HIS A CA 1
ATOM 626 C C . HIS A 1 79 ? 6.959 4.265 -4.364 1.00 92.69 79 HIS A C 1
ATOM 628 O O . HIS A 1 79 ? 7.554 4.318 -3.287 1.00 92.69 79 HIS A O 1
ATOM 634 N N . PHE A 1 80 ? 5.877 4.987 -4.630 1.00 92.31 80 PHE A N 1
ATOM 635 C CA . PHE A 1 80 ? 5.241 5.869 -3.665 1.00 92.31 80 PHE A CA 1
ATOM 636 C C . PHE A 1 80 ? 3.882 5.301 -3.285 1.00 92.31 80 PHE A C 1
ATOM 638 O O . PHE A 1 80 ? 3.118 4.849 -4.141 1.00 92.31 80 PHE A O 1
ATOM 645 N N . SER A 1 81 ? 3.609 5.300 -1.989 1.00 94.50 81 SER A N 1
ATOM 646 C CA . SER A 1 81 ? 2.402 4.712 -1.430 1.00 94.50 81 SER A CA 1
ATOM 647 C C . SER A 1 81 ? 1.769 5.642 -0.412 1.00 94.50 81 SER A C 1
ATOM 649 O O . SER A 1 81 ? 2.438 6.438 0.252 1.00 94.50 81 SER A O 1
ATOM 651 N N . VAL A 1 82 ? 0.461 5.503 -0.274 1.00 97.06 82 VAL A N 1
ATOM 652 C CA . VAL A 1 82 ? -0.304 6.057 0.838 1.00 97.06 82 VAL A CA 1
ATOM 653 C C . VAL A 1 82 ? -0.908 4.922 1.633 1.00 97.06 82 VAL A C 1
ATOM 655 O O . VAL A 1 82 ? -1.247 3.882 1.078 1.00 97.06 82 VAL A O 1
ATOM 658 N N . GLY A 1 83 ? -1.032 5.115 2.939 1.00 97.75 83 GLY A N 1
ATOM 659 C CA . GLY A 1 83 ? -1.694 4.156 3.810 1.00 97.75 83 GLY A CA 1
ATOM 660 C C . GLY A 1 83 ? -2.442 4.846 4.934 1.00 97.75 83 GLY A C 1
ATOM 661 O O . GLY A 1 83 ? -2.111 5.973 5.317 1.00 97.75 83 GLY A O 1
ATOM 662 N N . ALA A 1 84 ? -3.429 4.151 5.488 1.00 98.44 84 ALA A N 1
ATOM 663 C CA . ALA A 1 84 ? -4.266 4.691 6.545 1.00 98.44 84 ALA A CA 1
ATOM 664 C C . ALA A 1 84 ? -4.389 3.731 7.734 1.00 98.44 84 ALA A C 1
ATOM 666 O O . ALA A 1 84 ? -4.864 2.604 7.602 1.00 98.44 84 ALA A O 1
ATOM 667 N N . ILE A 1 85 ? -4.039 4.195 8.934 1.00 98.62 85 ILE A N 1
ATOM 668 C CA . ILE A 1 85 ? -4.510 3.563 10.170 1.00 98.62 85 ILE A CA 1
ATOM 669 C C . ILE A 1 85 ? -5.933 4.067 10.400 1.00 98.62 85 ILE A C 1
ATOM 671 O O . ILE A 1 85 ? -6.149 5.159 10.929 1.00 98.62 85 ILE A O 1
ATOM 675 N N . LEU A 1 86 ? -6.911 3.273 9.973 1.00 98.56 86 LEU A N 1
ATOM 676 C CA . LEU A 1 86 ? -8.320 3.577 10.195 1.00 98.56 86 LEU A CA 1
ATOM 677 C C . LEU A 1 86 ? -8.706 3.200 11.618 1.00 98.56 86 LEU A C 1
ATOM 679 O O . LEU A 1 86 ? -8.463 2.065 12.032 1.00 98.56 86 LEU A O 1
ATOM 683 N N . TRP A 1 87 ? -9.354 4.102 12.348 1.00 98.50 87 TRP A N 1
ATOM 684 C CA . TRP A 1 87 ? -9.796 3.835 13.712 1.00 98.50 87 TRP A CA 1
ATOM 685 C C . TRP A 1 87 ? -11.187 4.400 14.010 1.00 98.50 87 TRP A C 1
ATOM 687 O O . TRP A 1 87 ? -11.663 5.338 13.36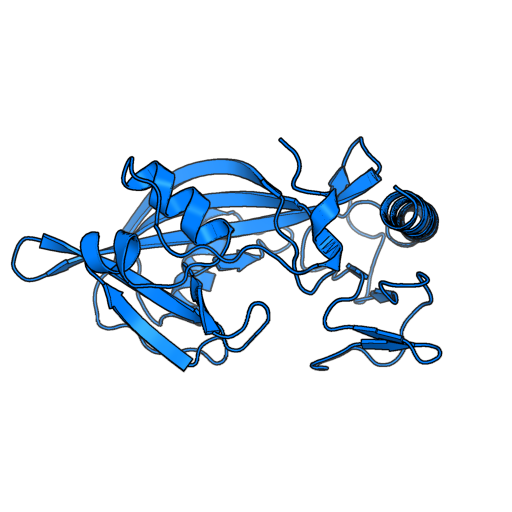7 1.00 98.50 87 TRP A O 1
ATOM 697 N N . ARG A 1 88 ? -11.840 3.805 15.012 1.00 97.31 88 ARG A N 1
ATOM 698 C CA . ARG A 1 88 ? -13.084 4.295 15.619 1.00 97.31 88 ARG A CA 1
ATOM 699 C C . ARG A 1 88 ? -13.144 3.935 17.098 1.00 97.31 88 ARG A C 1
ATOM 701 O O . ARG A 1 88 ? -12.470 3.001 17.530 1.00 97.31 88 ARG A O 1
ATOM 708 N N . ILE A 1 89 ? -14.005 4.607 17.858 1.00 96.69 89 ILE A N 1
ATOM 709 C CA . ILE A 1 89 ? -14.399 4.139 19.193 1.00 96.69 89 ILE A CA 1
ATOM 710 C C . ILE A 1 89 ? -15.598 3.201 19.064 1.00 96.69 89 ILE A C 1
ATOM 712 O O . ILE A 1 89 ? -16.615 3.554 18.472 1.00 96.69 89 ILE A O 1
ATOM 716 N N . TYR A 1 90 ? -15.498 2.017 19.659 1.00 94.75 90 TYR A N 1
ATOM 717 C CA . TYR A 1 90 ? -16.606 1.079 19.793 1.00 94.75 90 TYR A CA 1
ATOM 718 C C . TYR A 1 90 ? -16.625 0.534 21.218 1.00 94.75 90 TYR A C 1
ATOM 720 O O . TYR A 1 90 ? -15.597 0.100 21.723 1.00 94.75 90 TYR A O 1
ATOM 728 N N . ALA A 1 91 ? -17.782 0.590 21.883 1.00 94.50 91 ALA A N 1
ATOM 729 C CA . ALA A 1 91 ? -17.931 0.175 23.283 1.00 94.50 91 ALA A CA 1
ATOM 730 C C . ALA A 1 91 ? -16.899 0.809 24.252 1.00 94.50 91 ALA A C 1
ATOM 732 O O . ALA A 1 91 ? -16.474 0.182 25.216 1.00 94.50 91 ALA A O 1
ATOM 733 N N . GLY A 1 92 ? -16.508 2.066 24.001 1.00 95.69 92 GLY A N 1
ATOM 734 C CA . GLY A 1 92 ? -15.581 2.821 24.853 1.00 95.69 92 GLY A CA 1
ATOM 735 C C . GLY A 1 92 ? -14.093 2.560 24.596 1.00 95.69 92 GLY A C 1
ATOM 736 O O . GLY A 1 92 ? -13.263 3.157 25.274 1.00 95.69 92 GLY A O 1
ATOM 737 N N . GLU A 1 93 ? -13.741 1.729 23.613 1.00 96.31 93 GLU A N 1
ATOM 738 C CA . GLU A 1 93 ? -12.350 1.414 23.269 1.00 96.31 93 GLU A CA 1
ATOM 739 C C . GLU A 1 93 ? -12.040 1.647 21.778 1.00 96.31 93 GLU A C 1
ATOM 741 O O . GLU A 1 93 ? -12.934 1.528 20.931 1.00 96.31 93 GLU A O 1
ATOM 746 N N . PRO A 1 94 ? -10.781 1.967 21.421 1.00 97.62 94 PRO A N 1
ATOM 747 C CA . PRO A 1 94 ? -10.362 2.060 20.029 1.00 97.62 94 PRO A CA 1
ATOM 748 C C . PRO A 1 94 ? -10.383 0.704 19.319 1.00 97.62 94 PRO A C 1
ATOM 750 O O . PRO A 1 94 ? -9.851 -0.294 19.815 1.00 97.62 94 PRO A O 1
ATOM 753 N N . ARG A 1 95 ? -10.929 0.695 18.106 1.00 98.25 95 ARG A N 1
ATOM 754 C CA . ARG A 1 95 ? -10.849 -0.406 17.143 1.00 98.25 95 ARG A CA 1
ATOM 755 C C . ARG A 1 95 ? -10.228 0.094 15.849 1.00 98.25 95 ARG A C 1
ATOM 757 O O . ARG A 1 95 ? -10.450 1.245 15.484 1.00 98.25 95 ARG A O 1
ATOM 764 N N . TYR A 1 96 ? -9.518 -0.782 15.146 1.00 98.56 96 TYR A N 1
ATOM 765 C CA . TYR A 1 96 ? -8.804 -0.450 13.913 1.00 98.56 96 TYR A CA 1
ATOM 766 C C . TYR A 1 96 ? -9.260 -1.333 12.758 1.00 98.56 96 TYR A C 1
ATOM 768 O O . TYR A 1 96 ? -9.456 -2.534 12.953 1.00 98.56 96 TYR A O 1
ATOM 776 N N . CYS A 1 97 ? -9.450 -0.750 11.576 1.00 98.25 97 CYS A N 1
ATOM 777 C CA . CYS A 1 97 ? -9.899 -1.504 10.408 1.00 98.25 97 CYS A CA 1
ATOM 778 C C . CYS A 1 97 ? -8.698 -2.082 9.659 1.00 98.25 97 CYS A C 1
ATOM 780 O O . CYS A 1 97 ? -7.809 -1.339 9.247 1.00 98.25 97 CYS A O 1
ATOM 782 N N . LEU A 1 98 ? -8.678 -3.404 9.492 1.00 98.06 98 LEU A N 1
ATOM 783 C CA . LEU A 1 98 ? -7.694 -4.111 8.674 1.00 98.06 98 LEU A CA 1
ATOM 784 C C . LEU A 1 98 ? -8.417 -5.036 7.693 1.00 98.06 98 LEU A C 1
ATOM 786 O O . LEU A 1 98 ? -9.508 -5.532 7.988 1.00 98.06 98 LEU A O 1
ATOM 790 N N . LEU A 1 99 ? -7.767 -5.312 6.565 1.00 96.62 99 LEU A N 1
ATOM 791 C CA . LEU A 1 99 ? -8.200 -6.302 5.581 1.00 96.62 99 LEU A CA 1
ATOM 792 C C . LEU A 1 99 ? -7.130 -7.370 5.355 1.00 96.62 99 LEU A C 1
ATOM 794 O O . LEU A 1 99 ? -5.942 -7.103 5.524 1.00 96.62 99 LEU A O 1
ATOM 798 N N . ARG A 1 100 ? -7.536 -8.579 4.969 1.00 95.31 100 ARG A N 1
ATOM 799 C CA . ARG A 1 100 ? -6.635 -9.682 4.619 1.00 95.31 100 ARG A CA 1
ATOM 800 C C . ARG A 1 100 ? -6.519 -9.809 3.108 1.00 95.31 100 ARG A C 1
ATOM 802 O O . ARG A 1 100 ? -7.526 -9.971 2.430 1.00 95.31 100 ARG A O 1
ATOM 809 N N . ARG A 1 101 ? -5.287 -9.755 2.600 1.00 90.25 101 ARG A N 1
ATOM 810 C CA . ARG A 1 101 ? -4.996 -9.663 1.164 1.00 90.25 101 ARG A CA 1
ATOM 811 C C . ARG A 1 101 ? -5.264 -10.974 0.422 1.00 90.25 101 ARG A C 1
ATOM 813 O O . ARG A 1 101 ? -4.825 -12.040 0.863 1.00 90.25 101 ARG A O 1
ATOM 820 N N . THR A 1 102 ? -5.879 -10.876 -0.756 1.00 87.44 102 THR A N 1
ATOM 821 C CA . THR A 1 102 ? -5.993 -11.970 -1.748 1.00 87.44 102 THR A CA 1
ATOM 822 C C . THR A 1 102 ? -4.872 -11.941 -2.787 1.00 87.44 102 THR A C 1
ATOM 824 O O . THR A 1 102 ? -4.686 -12.901 -3.538 1.00 87.44 102 THR A O 1
ATOM 827 N N . THR A 1 103 ? -4.095 -10.856 -2.815 1.00 79.44 103 THR A N 1
ATOM 828 C CA . THR A 1 103 ? -2.898 -10.681 -3.642 1.00 79.44 103 THR A CA 1
ATOM 829 C C . THR A 1 103 ? -1.636 -10.686 -2.781 1.00 79.44 103 THR A C 1
ATOM 831 O O . THR A 1 103 ? -1.700 -10.551 -1.560 1.00 79.44 103 THR A O 1
ATOM 834 N N . TYR A 1 104 ? -0.472 -10.876 -3.412 1.00 75.88 104 TYR A N 1
ATOM 835 C CA . TYR A 1 104 ? 0.809 -10.979 -2.710 1.00 75.88 104 TYR A CA 1
ATOM 836 C C . TYR A 1 104 ? 1.015 -9.832 -1.687 1.00 75.88 104 TYR A C 1
ATOM 838 O O . TYR A 1 104 ? 0.814 -8.668 -2.051 1.00 75.88 104 TYR A O 1
ATOM 846 N N . PRO A 1 105 ? 1.441 -10.127 -0.441 1.00 80.50 105 PRO A N 1
ATOM 847 C CA . PRO A 1 105 ? 1.523 -11.456 0.175 1.00 80.50 105 PRO A CA 1
ATOM 848 C C . PRO A 1 105 ? 0.135 -11.954 0.635 1.00 80.50 105 PRO A C 1
ATOM 850 O O . PRO A 1 105 ? -0.494 -11.368 1.517 1.00 80.50 105 PRO A O 1
ATOM 853 N N . VAL A 1 106 ? -0.333 -13.061 0.049 1.00 84.38 106 VAL A N 1
ATOM 854 C CA . VAL A 1 106 ? -1.691 -13.598 0.262 1.00 84.38 106 VAL A CA 1
ATOM 855 C C . VAL A 1 106 ? -1.873 -14.102 1.696 1.00 84.38 106 VAL A C 1
ATOM 857 O O . VAL A 1 106 ? -0.992 -14.767 2.238 1.00 84.38 106 VAL A O 1
ATOM 860 N N . GLY A 1 107 ? -3.034 -13.831 2.299 1.00 89.88 107 GLY A N 1
ATOM 861 C CA . GLY A 1 107 ? -3.404 -14.338 3.626 1.00 89.88 107 GLY A CA 1
ATOM 862 C C . GLY A 1 107 ? -2.882 -13.509 4.803 1.00 89.88 107 GLY A C 1
ATOM 863 O O . GLY A 1 107 ? -3.140 -13.863 5.954 1.00 89.88 107 GLY A O 1
ATOM 864 N N . TYR A 1 108 ? -2.199 -12.395 4.535 1.00 93.50 108 TYR A N 1
ATOM 865 C CA . TYR A 1 108 ? -1.731 -11.456 5.553 1.00 93.50 108 TYR A CA 1
ATOM 866 C C . TYR A 1 108 ? -2.664 -10.252 5.670 1.00 93.50 108 TYR A C 1
ATOM 868 O O . TYR A 1 108 ? -3.186 -9.748 4.674 1.00 93.50 108 TYR A O 1
ATOM 876 N N . TYR A 1 109 ? -2.858 -9.791 6.902 1.00 97.06 109 TYR A N 1
ATOM 877 C CA . TYR A 1 109 ? -3.616 -8.592 7.226 1.00 97.06 109 TYR A CA 1
ATOM 878 C C . TYR A 1 109 ? -2.793 -7.338 6.971 1.00 97.06 109 TYR A C 1
ATOM 880 O O . TYR A 1 109 ? -1.594 -7.286 7.254 1.00 97.06 109 TYR A O 1
ATOM 888 N N . THR A 1 110 ? -3.446 -6.308 6.459 1.00 96.12 110 THR A N 1
ATOM 889 C CA . THR A 1 110 ? -2.820 -5.038 6.140 1.00 96.12 110 THR A CA 1
ATOM 890 C C . THR A 1 110 ? -3.722 -3.857 6.477 1.00 96.12 110 THR A C 1
ATOM 892 O O . THR A 1 110 ? -4.900 -4.031 6.799 1.00 96.12 110 THR A O 1
ATOM 895 N N . ILE A 1 111 ? -3.128 -2.667 6.448 1.00 97.00 111 ILE A N 1
ATOM 896 C CA . ILE A 1 111 ? -3.854 -1.399 6.478 1.00 97.00 111 ILE A CA 1
ATOM 897 C C . ILE A 1 111 ? -4.307 -1.055 5.052 1.00 97.00 111 ILE 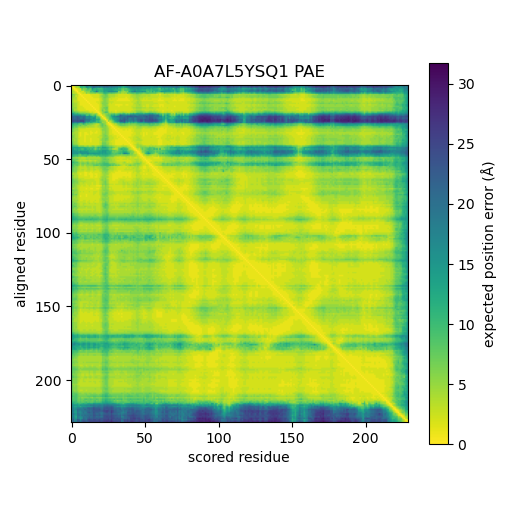A C 1
ATOM 899 O O . ILE A 1 111 ? -3.585 -1.422 4.123 1.00 97.00 111 ILE A O 1
ATOM 903 N N . PRO A 1 112 ? -5.438 -0.352 4.867 1.00 95.75 112 PRO A N 1
ATOM 904 C CA . PRO A 1 112 ? -5.818 0.170 3.558 1.00 95.75 112 PRO A CA 1
ATOM 905 C C . PRO A 1 112 ? -4.714 1.048 2.983 1.00 95.75 112 PRO A C 1
ATOM 907 O O . PRO A 1 112 ? -4.172 1.902 3.703 1.00 95.75 112 PRO A O 1
ATOM 910 N N . ALA A 1 113 ? -4.327 0.780 1.739 1.00 94.62 113 ALA A N 1
ATOM 911 C CA . ALA A 1 113 ? -3.139 1.362 1.146 1.00 94.62 113 ALA A CA 1
ATOM 912 C C . ALA A 1 113 ? -3.055 1.138 -0.365 1.00 94.62 113 ALA A C 1
ATOM 914 O O . ALA A 1 113 ? -3.037 0.002 -0.836 1.00 94.62 113 ALA A O 1
ATOM 915 N N . GLY A 1 114 ? -2.753 2.213 -1.086 1.00 92.25 114 GLY A N 1
ATOM 916 C CA . GLY A 1 114 ? -2.554 2.161 -2.526 1.00 92.25 114 GLY A CA 1
ATOM 917 C C . GLY A 1 114 ? -1.509 3.143 -3.027 1.00 92.25 114 GLY A C 1
ATOM 918 O O . GLY A 1 114 ? -0.572 3.526 -2.312 1.00 92.25 114 GLY A O 1
ATOM 919 N N . HIS A 1 115 ? -1.627 3.491 -4.302 1.00 90.94 115 HIS A N 1
ATOM 920 C CA . HIS A 1 115 ? -0.657 4.343 -4.980 1.00 90.94 115 HIS A CA 1
ATOM 921 C C . HIS A 1 115 ? -1.113 5.801 -4.924 1.00 90.94 115 HIS A C 1
ATOM 923 O O . HIS A 1 115 ? -2.300 6.095 -4.833 1.00 90.94 115 HIS A O 1
ATOM 929 N N . VAL A 1 116 ? -0.146 6.713 -4.967 1.00 90.56 116 VAL A N 1
ATOM 930 C CA . VAL A 1 116 ? -0.427 8.127 -5.233 1.00 90.56 116 VAL A CA 1
ATOM 931 C C . VAL A 1 116 ? -0.358 8.306 -6.734 1.00 90.56 116 VAL A C 1
ATOM 933 O O . VAL A 1 116 ? 0.702 8.040 -7.294 1.00 90.56 116 VAL A O 1
ATOM 936 N N . ASP A 1 117 ? -1.435 8.729 -7.384 1.00 90.38 117 ASP A N 1
ATOM 937 C CA . ASP A 1 117 ? -1.397 8.936 -8.829 1.00 90.38 117 ASP A CA 1
ATOM 938 C C . ASP A 1 117 ? -0.522 10.145 -9.201 1.00 90.38 117 ASP A C 1
ATOM 940 O O . ASP A 1 117 ? -0.296 11.069 -8.414 1.00 90.38 117 ASP A O 1
ATOM 944 N N . THR A 1 118 ? -0.002 10.160 -10.428 1.00 86.19 118 THR A N 1
ATOM 945 C CA . THR A 1 118 ? 0.807 11.272 -10.939 1.00 86.19 118 THR A CA 1
ATOM 946 C C . THR A 1 118 ? 0.019 12.587 -10.865 1.00 86.19 118 THR A C 1
ATOM 948 O O . THR A 1 118 ? -0.970 12.778 -11.570 1.00 86.19 118 THR A O 1
ATOM 951 N N . GLY A 1 119 ? 0.495 13.522 -10.037 1.00 86.50 119 GLY A N 1
ATOM 952 C CA . GLY A 1 119 ? -0.153 14.818 -9.801 1.00 86.50 119 GLY A CA 1
ATOM 953 C C . GLY A 1 119 ? -1.247 14.805 -8.725 1.00 86.50 119 GLY A C 1
ATOM 954 O O . GLY A 1 119 ? -1.862 15.844 -8.489 1.00 86.50 119 GLY A O 1
ATOM 955 N N . GLU A 1 120 ? -1.489 13.668 -8.069 1.00 91.38 120 GLU A N 1
ATOM 956 C CA . GLU A 1 120 ? -2.410 13.542 -6.941 1.00 91.38 120 GLU A CA 1
ATOM 957 C C . GLU A 1 120 ? -1.723 13.943 -5.624 1.00 91.38 120 GLU A C 1
ATOM 959 O O . GLU A 1 120 ? -0.587 13.563 -5.340 1.00 91.38 120 GLU A O 1
ATOM 964 N N . GLU A 1 121 ? -2.421 14.714 -4.787 1.00 95.00 121 GLU A N 1
ATOM 965 C CA . GLU A 1 121 ? -1.956 15.016 -3.430 1.00 95.00 121 GLU A CA 1
ATOM 966 C C . GLU A 1 121 ? -2.080 13.770 -2.532 1.00 95.00 121 GLU A C 1
ATOM 968 O O . GLU A 1 121 ? -3.130 13.121 -2.554 1.00 95.00 121 GLU A O 1
ATOM 973 N N . PRO A 1 122 ? -1.099 13.455 -1.660 1.00 96.56 122 PRO A N 1
ATOM 974 C CA . PRO A 1 122 ? -1.148 12.250 -0.824 1.00 96.56 122 PRO A CA 1
ATOM 975 C C . PRO A 1 122 ? -2.397 12.139 0.064 1.00 96.56 122 PRO A C 1
ATOM 977 O O . PRO A 1 122 ? -2.903 11.040 0.290 1.00 96.56 122 PRO A O 1
ATOM 980 N N . LEU A 1 123 ? -2.929 13.270 0.545 1.00 97.62 123 LEU A N 1
ATOM 981 C CA . LEU A 1 123 ? -4.181 13.284 1.306 1.00 97.62 123 LEU A CA 1
ATOM 982 C C . LEU A 1 123 ? -5.381 12.898 0.427 1.00 97.62 123 LEU A C 1
ATOM 984 O O . LEU A 1 123 ? -6.277 12.201 0.887 1.00 97.62 123 LEU A O 1
ATOM 988 N N . THR A 1 124 ? -5.417 13.334 -0.829 1.00 97.06 124 THR A N 1
ATOM 989 C CA . THR A 1 124 ? -6.483 12.951 -1.763 1.00 97.06 124 THR A CA 1
ATOM 990 C C . THR A 1 124 ? -6.410 11.457 -2.062 1.00 97.06 124 THR A C 1
ATOM 992 O O . THR A 1 124 ? -7.420 10.765 -1.924 1.00 97.06 124 THR A O 1
ATOM 995 N N . ALA A 1 125 ? -5.204 10.956 -2.347 1.00 96.56 125 ALA A N 1
ATOM 996 C CA . ALA A 1 125 ? -4.956 9.545 -2.617 1.00 96.56 125 ALA A CA 1
ATOM 997 C C . ALA A 1 125 ? -5.411 8.657 -1.450 1.00 96.56 125 ALA A C 1
ATOM 999 O O . ALA A 1 125 ? -6.193 7.731 -1.643 1.00 96.56 125 ALA A O 1
ATOM 1000 N N . VAL A 1 126 ? -5.007 8.963 -0.209 1.00 97.75 126 VAL A N 1
ATOM 1001 C CA . VAL A 1 126 ? -5.361 8.111 0.941 1.00 97.75 126 VAL A CA 1
ATOM 1002 C C . VAL A 1 126 ? -6.869 8.073 1.204 1.00 97.75 126 VAL A C 1
ATOM 1004 O O . VAL A 1 126 ? -7.393 7.044 1.629 1.00 97.75 126 VAL A O 1
ATOM 1007 N N . LEU A 1 127 ? -7.582 9.177 0.953 1.00 97.25 127 LEU A N 1
ATOM 1008 C CA . LEU A 1 127 ? -9.034 9.244 1.118 1.00 97.25 127 LEU A CA 1
ATOM 1009 C C . LEU A 1 127 ? -9.754 8.410 0.051 1.00 97.25 127 LEU A C 1
ATOM 1011 O O . LEU A 1 127 ? -10.699 7.694 0.390 1.00 97.25 127 LEU A O 1
ATOM 1015 N N . ARG A 1 128 ? -9.292 8.475 -1.205 1.00 96.19 128 ARG A N 1
ATOM 1016 C CA . ARG A 1 128 ? -9.787 7.650 -2.315 1.00 96.19 128 ARG A CA 1
ATOM 1017 C C . ARG A 1 128 ? -9.565 6.165 -2.030 1.00 96.19 128 ARG A C 1
ATOM 1019 O O . ARG A 1 128 ? -10.542 5.427 -1.960 1.00 96.19 128 ARG A O 1
ATOM 1026 N N . GLU A 1 129 ? -8.323 5.764 -1.769 1.00 95.88 129 GLU A N 1
ATOM 1027 C CA . GLU A 1 129 ? -7.942 4.367 -1.497 1.00 95.88 129 GLU A CA 1
ATOM 1028 C C . GLU A 1 129 ? -8.702 3.802 -0.287 1.00 95.88 129 GLU A C 1
ATOM 1030 O O . GLU A 1 129 ? -9.251 2.703 -0.332 1.00 95.88 129 GLU A O 1
ATOM 1035 N N . THR A 1 130 ? -8.839 4.589 0.790 1.00 96.31 130 THR A N 1
ATOM 1036 C CA . THR A 1 130 ? -9.638 4.190 1.962 1.00 96.31 130 THR A CA 1
ATOM 1037 C C . THR A 1 130 ? -11.074 3.854 1.569 1.00 96.31 130 THR A C 1
ATOM 1039 O O . THR A 1 130 ? -11.615 2.833 2.005 1.00 96.31 130 THR A O 1
ATOM 1042 N N . TYR A 1 131 ? -11.708 4.701 0.758 1.00 95.31 131 TYR A N 1
ATOM 1043 C CA . TYR A 1 131 ? -13.081 4.476 0.328 1.00 95.31 131 TYR A CA 1
ATOM 1044 C C . TYR A 1 131 ? -13.195 3.295 -0.645 1.00 95.31 131 TYR A C 1
ATOM 1046 O O . TYR A 1 131 ? -14.106 2.483 -0.499 1.00 95.31 131 TYR A O 1
ATOM 1054 N N . GLU A 1 132 ? -12.274 3.165 -1.598 1.00 93.81 132 GLU A N 1
ATOM 1055 C CA . GLU A 1 132 ? -12.254 2.079 -2.586 1.00 93.81 132 GLU A CA 1
ATOM 1056 C C . GLU A 1 132 ? -12.052 0.706 -1.929 1.00 93.81 132 GLU A C 1
ATOM 1058 O O . GLU A 1 132 ? -12.769 -0.244 -2.247 1.00 93.81 132 GLU A O 1
ATOM 1063 N N . GLU A 1 133 ? -11.141 0.602 -0.958 1.00 94.12 133 GLU A N 1
ATOM 1064 C CA . GLU A 1 133 ? -10.808 -0.669 -0.311 1.00 94.12 133 GLU A CA 1
ATOM 1065 C C . GLU A 1 133 ? -11.767 -1.082 0.809 1.00 94.12 133 GLU A C 1
ATOM 1067 O O . GLU A 1 133 ? -11.899 -2.273 1.104 1.00 94.12 133 GLU A O 1
ATOM 1072 N N . THR A 1 134 ? -12.404 -0.113 1.475 1.00 95.88 134 THR A N 1
ATOM 1073 C CA . THR A 1 134 ? -13.173 -0.383 2.703 1.00 95.88 134 THR A CA 1
ATOM 1074 C C . THR A 1 134 ? -14.610 0.122 2.673 1.00 95.88 134 THR A C 1
ATOM 1076 O O . THR A 1 134 ? -15.413 -0.254 3.529 1.00 95.88 134 THR A O 1
ATOM 1079 N N . GLY A 1 135 ? -14.958 1.008 1.739 1.00 95.38 135 GLY A N 1
ATOM 1080 C CA . GLY A 1 135 ? -16.237 1.720 1.719 1.00 95.38 135 GLY A CA 1
ATOM 1081 C C . GLY A 1 135 ? -16.445 2.690 2.889 1.00 95.38 135 GLY A C 1
ATOM 1082 O O . GLY A 1 135 ? -17.560 3.189 3.067 1.00 95.38 135 GLY A O 1
ATOM 1083 N N . LEU A 1 136 ? -15.422 2.940 3.715 1.00 95.69 136 LEU A N 1
ATOM 1084 C CA . LEU A 1 136 ? -15.510 3.842 4.860 1.00 95.69 136 LEU A CA 1
ATOM 1085 C C . LEU A 1 136 ? -15.279 5.293 4.436 1.00 95.69 136 LEU A C 1
ATOM 1087 O O . LEU A 1 136 ? -14.393 5.601 3.643 1.00 95.69 136 LEU A O 1
ATOM 1091 N N . ALA A 1 137 ? -16.058 6.199 5.027 1.00 91.06 137 ALA A N 1
ATOM 1092 C CA . ALA A 1 137 ? -15.821 7.631 4.922 1.00 91.06 137 ALA A CA 1
ATOM 1093 C C . ALA A 1 137 ? -14.950 8.103 6.094 1.00 91.06 137 ALA A C 1
ATOM 1095 O O . ALA A 1 137 ? -15.271 7.857 7.264 1.00 91.06 137 ALA A O 1
ATOM 1096 N N . VAL A 1 138 ? -13.869 8.810 5.772 1.00 97.00 138 VAL A N 1
ATOM 1097 C CA . VAL A 1 138 ? -12.976 9.427 6.757 1.00 97.00 138 VAL A CA 1
ATOM 1098 C C . VAL A 1 138 ? -13.582 10.747 7.225 1.00 97.00 138 VAL A C 1
ATOM 1100 O O . VAL A 1 138 ? -13.870 11.626 6.416 1.00 97.00 138 VAL A O 1
ATOM 1103 N N . VAL A 1 139 ? -13.762 10.902 8.537 1.00 97.00 139 VAL A N 1
ATOM 1104 C CA . VAL A 1 139 ? -14.266 12.152 9.137 1.00 97.00 139 VAL A CA 1
ATOM 1105 C C . VAL A 1 139 ? -13.142 13.080 9.579 1.00 97.00 139 VAL A C 1
ATOM 1107 O O . VAL A 1 139 ? -13.328 14.294 9.651 1.00 97.00 139 VAL A O 1
ATOM 1110 N N . ARG A 1 140 ? -11.966 12.519 9.870 1.00 98.00 140 ARG A N 1
ATOM 1111 C CA . ARG A 1 140 ? -10.767 13.266 10.245 1.00 98.00 140 ARG A CA 1
ATOM 1112 C C . ARG A 1 140 ? -9.529 12.491 9.828 1.00 98.00 140 ARG A C 1
ATOM 1114 O O . ARG A 1 140 ? -9.446 11.299 10.105 1.00 98.00 140 ARG A O 1
ATOM 1121 N N . ALA A 1 141 ? -8.579 13.176 9.202 1.00 98.19 141 ALA A N 1
ATOM 1122 C CA . ALA A 1 141 ? -7.298 12.618 8.792 1.00 98.19 141 ALA A CA 1
ATOM 1123 C C . ALA A 1 141 ? -6.154 13.453 9.376 1.00 98.19 141 ALA A C 1
ATOM 1125 O O . ALA A 1 141 ? -6.182 14.682 9.311 1.00 98.19 141 ALA A O 1
ATOM 1126 N N . GLU A 1 142 ? -5.151 12.781 9.925 1.00 98.38 142 GLU A N 1
ATOM 1127 C CA . GLU A 1 142 ? -3.927 13.384 10.449 1.00 98.38 142 GLU A CA 1
ATOM 1128 C C . GLU A 1 142 ? -2.720 12.701 9.809 1.00 98.38 142 GLU A C 1
ATOM 1130 O O . GLU A 1 142 ? -2.653 11.475 9.776 1.00 98.38 142 GLU A O 1
ATOM 1135 N N . LEU A 1 143 ? -1.769 13.479 9.291 1.00 98.44 143 LEU A N 1
ATOM 1136 C CA . LEU A 1 143 ? -0.531 12.939 8.736 1.00 98.44 143 LEU A CA 1
ATOM 1137 C C . LEU A 1 143 ? 0.384 12.485 9.880 1.00 98.44 143 LEU A C 1
ATOM 1139 O O . LEU A 1 143 ? 0.845 13.314 10.659 1.00 98.44 143 LEU A O 1
ATOM 1143 N N . LEU A 1 144 ? 0.666 11.184 9.959 1.00 97.62 144 LEU A N 1
ATOM 1144 C CA . LEU A 1 144 ? 1.597 10.620 10.942 1.00 97.62 144 LEU A CA 1
ATOM 1145 C C . LEU A 1 144 ? 3.035 10.610 10.426 1.00 97.62 144 LEU A C 1
ATOM 1147 O O . LEU A 1 144 ? 3.958 10.963 11.157 1.00 97.62 144 LEU A O 1
ATOM 1151 N N . TYR A 1 145 ? 3.222 10.200 9.170 1.00 96.94 145 TYR A N 1
ATOM 1152 C CA . TYR A 1 145 ? 4.539 10.097 8.550 1.00 96.94 145 TYR A CA 1
ATOM 1153 C C . TYR A 1 145 ? 4.490 10.604 7.116 1.00 96.94 145 TYR A C 1
ATOM 1155 O O . TYR A 1 145 ? 3.609 10.214 6.350 1.00 96.94 145 TYR A O 1
ATOM 1163 N N . ALA A 1 146 ? 5.454 11.449 6.758 1.00 96.38 146 ALA A N 1
ATOM 1164 C CA . ALA A 1 146 ? 5.646 11.940 5.402 1.00 96.38 146 ALA A CA 1
ATOM 1165 C C . ALA A 1 146 ? 6.903 11.307 4.810 1.00 96.38 146 ALA A C 1
ATOM 1167 O O . ALA A 1 146 ? 7.977 11.418 5.398 1.00 96.38 146 ALA A O 1
ATOM 1168 N N . GLN A 1 147 ? 6.761 10.679 3.643 1.00 93.50 147 GLN A N 1
ATOM 1169 C CA . GLN A 1 147 ? 7.859 10.069 2.890 1.00 93.50 147 GLN A CA 1
ATOM 1170 C C . GLN A 1 147 ? 8.689 9.036 3.681 1.00 93.50 147 GLN A C 1
ATOM 1172 O O . GLN A 1 147 ? 9.875 8.858 3.401 1.00 93.50 147 GLN A O 1
ATOM 1177 N N . GLU A 1 148 ? 8.079 8.322 4.633 1.00 95.06 148 GLU A N 1
ATOM 1178 C CA . GLU A 1 148 ? 8.766 7.266 5.387 1.00 95.06 148 GLU A CA 1
ATOM 1179 C C . GLU A 1 148 ? 9.132 6.134 4.432 1.00 95.06 148 GLU A C 1
ATOM 1181 O O . GLU A 1 148 ? 8.272 5.541 3.776 1.00 95.06 148 GLU A O 1
ATOM 1186 N N . GLU A 1 149 ? 10.419 5.833 4.338 1.00 93.69 149 GLU A N 1
ATOM 1187 C CA . GLU A 1 149 ? 10.883 4.785 3.453 1.00 93.69 149 GLU A CA 1
ATOM 1188 C C . GLU A 1 149 ? 10.909 3.435 4.158 1.00 93.69 149 GLU A C 1
ATOM 1190 O O . GLU A 1 149 ? 11.538 3.255 5.200 1.00 93.69 149 GLU A O 1
ATOM 1195 N N . ILE A 1 150 ? 10.261 2.457 3.536 1.00 91.25 150 ILE A N 1
ATOM 1196 C CA . ILE A 1 150 ? 10.243 1.079 3.997 1.00 91.25 150 ILE A CA 1
ATOM 1197 C C . ILE A 1 150 ? 10.757 0.215 2.858 1.00 91.25 150 ILE A C 1
ATOM 1199 O O . ILE A 1 150 ? 10.292 0.310 1.721 1.00 91.25 150 ILE A O 1
ATOM 1203 N N . ALA A 1 151 ? 11.714 -0.656 3.164 1.00 88.94 151 ALA A N 1
ATOM 1204 C CA . ALA A 1 151 ? 11.998 -1.773 2.286 1.00 88.94 151 ALA A CA 1
ATOM 1205 C C . ALA A 1 151 ? 10.763 -2.690 2.315 1.00 88.94 151 ALA A C 1
ATOM 1207 O O . ALA A 1 151 ? 10.413 -3.256 3.353 1.00 88.94 151 ALA A O 1
ATOM 1208 N N . ASP A 1 152 ? 10.064 -2.781 1.190 1.00 85.94 152 ASP A N 1
ATOM 1209 C CA . ASP A 1 152 ? 8.885 -3.615 0.984 1.00 85.94 152 ASP A CA 1
ATOM 1210 C C . ASP A 1 152 ? 8.802 -4.003 -0.491 1.00 85.94 152 ASP A C 1
ATOM 1212 O O . ASP A 1 152 ? 8.941 -3.178 -1.393 1.00 85.94 152 ASP A O 1
ATOM 1216 N N . ALA A 1 153 ? 8.635 -5.293 -0.740 1.00 86.25 153 ALA A N 1
ATOM 1217 C CA . ALA A 1 153 ? 8.650 -5.854 -2.077 1.00 86.25 153 ALA A CA 1
ATOM 1218 C C . ALA A 1 153 ? 7.230 -5.879 -2.647 1.00 86.25 153 ALA A C 1
ATOM 1220 O O . ALA A 1 153 ? 6.402 -6.656 -2.181 1.00 86.25 153 ALA A O 1
ATOM 1221 N N . CYS A 1 154 ? 6.961 -5.115 -3.708 1.00 86.94 154 CYS A N 1
ATOM 1222 C CA . CYS A 1 154 ? 5.637 -5.102 -4.339 1.00 86.94 154 CYS A CA 1
ATOM 1223 C C . CYS A 1 154 ? 5.583 -5.819 -5.687 1.00 86.94 154 CYS A C 1
ATOM 1225 O O . CYS A 1 154 ? 6.589 -6.003 -6.379 1.00 86.94 154 CYS A O 1
ATOM 1227 N N . ARG A 1 155 ? 4.364 -6.151 -6.117 1.00 86.19 155 ARG A N 1
ATOM 1228 C CA . ARG A 1 155 ? 4.059 -6.790 -7.407 1.00 86.19 155 ARG A CA 1
ATOM 1229 C C . ARG A 1 155 ? 4.702 -6.102 -8.621 1.00 86.19 155 ARG A C 1
ATOM 1231 O O . ARG A 1 155 ? 5.114 -6.793 -9.548 1.00 86.19 155 ARG A O 1
ATOM 1238 N N . ARG A 1 156 ? 4.828 -4.771 -8.590 1.00 90.06 156 ARG A N 1
ATOM 1239 C CA . ARG A 1 156 ? 5.413 -3.941 -9.661 1.00 90.06 156 ARG A CA 1
ATOM 1240 C C . ARG A 1 156 ? 6.954 -3.899 -9.651 1.00 90.06 156 ARG A C 1
ATOM 1242 O O . ARG A 1 156 ? 7.566 -3.095 -10.344 1.00 90.06 156 ARG A O 1
ATOM 1249 N N . GLY A 1 157 ? 7.599 -4.767 -8.870 1.00 91.19 157 GLY A N 1
ATOM 1250 C CA . GLY A 1 157 ? 9.039 -5.015 -8.959 1.00 91.19 157 GLY A CA 1
ATOM 1251 C C . GLY A 1 157 ? 9.915 -4.066 -8.141 1.00 91.19 157 GLY A C 1
ATOM 1252 O O . GLY A 1 157 ? 11.120 -4.304 -8.072 1.00 91.19 157 GLY A O 1
ATOM 1253 N N . ALA A 1 158 ? 9.347 -3.057 -7.471 1.00 92.00 158 ALA A N 1
ATOM 1254 C CA . ALA A 1 158 ? 10.064 -2.218 -6.507 1.00 92.00 158 ALA A CA 1
ATOM 1255 C C . ALA A 1 158 ? 10.303 -2.959 -5.187 1.00 92.00 158 ALA A C 1
ATOM 1257 O O . ALA A 1 158 ? 9.466 -3.750 -4.751 1.00 92.00 158 ALA A O 1
ATOM 1258 N N . ASN A 1 159 ? 11.456 -2.716 -4.566 1.00 91.62 159 ASN A N 1
ATOM 1259 C CA . ASN A 1 159 ? 11.806 -3.284 -3.257 1.00 91.62 159 ASN A CA 1
ATOM 1260 C C . ASN A 1 159 ? 11.762 -2.249 -2.129 1.00 91.62 159 ASN A C 1
ATOM 1262 O O . ASN A 1 159 ? 11.999 -2.590 -0.973 1.00 91.62 159 ASN A O 1
ATOM 1266 N N . TYR A 1 160 ? 11.474 -0.996 -2.472 1.00 92.62 160 TYR A N 1
ATOM 1267 C CA . TYR A 1 160 ? 11.357 0.110 -1.541 1.00 92.62 160 TYR A CA 1
ATOM 1268 C C . TYR A 1 160 ? 10.090 0.888 -1.848 1.00 92.62 160 TYR A C 1
ATOM 1270 O O . TYR A 1 160 ? 9.708 1.049 -3.009 1.00 92.62 160 TYR A O 1
ATOM 1278 N N . HIS A 1 161 ? 9.457 1.387 -0.800 1.00 93.19 161 HIS A N 1
ATOM 1279 C CA . HIS A 1 161 ? 8.296 2.248 -0.888 1.00 93.19 161 HIS A CA 1
ATOM 1280 C C . HIS A 1 161 ? 8.520 3.475 -0.011 1.00 93.19 161 HIS A C 1
ATOM 1282 O O . HIS A 1 161 ? 8.925 3.336 1.141 1.00 93.19 161 HIS A O 1
ATOM 1288 N N . SER A 1 162 ? 8.258 4.664 -0.550 1.00 94.75 162 SER A N 1
ATOM 1289 C CA . SER A 1 162 ? 8.142 5.894 0.233 1.00 94.75 162 SER A CA 1
ATOM 1290 C C . SER A 1 162 ? 6.671 6.128 0.555 1.00 94.75 162 SER A C 1
ATOM 1292 O O . SER A 1 162 ? 5.840 6.224 -0.348 1.00 94.75 162 SER A O 1
ATOM 1294 N N . TRP A 1 163 ? 6.348 6.179 1.841 1.00 96.56 163 TRP A N 1
ATOM 1295 C CA . TRP A 1 163 ? 4.980 6.193 2.337 1.00 96.56 163 TRP A CA 1
ATOM 1296 C C . TRP A 1 163 ? 4.580 7.549 2.903 1.00 96.56 163 TRP A C 1
ATOM 1298 O O . TRP A 1 163 ? 5.313 8.144 3.694 1.00 96.56 163 TRP A O 1
ATOM 1308 N N . HIS A 1 164 ? 3.361 7.980 2.590 1.00 97.88 164 HIS A N 1
ATOM 1309 C CA . HIS A 1 164 ? 2.619 8.914 3.434 1.00 97.88 164 HIS A CA 1
ATOM 1310 C C . HIS A 1 164 ? 1.581 8.130 4.237 1.00 97.88 164 HIS A C 1
ATOM 1312 O O . HIS A 1 164 ? 0.685 7.510 3.663 1.00 97.88 164 HIS A O 1
ATOM 1318 N N . LEU A 1 165 ? 1.710 8.132 5.563 1.00 98.44 165 LEU A N 1
ATOM 1319 C CA . LEU A 1 165 ? 0.783 7.432 6.450 1.00 98.44 165 LEU A CA 1
ATOM 1320 C C . LEU A 1 165 ? -0.124 8.426 7.163 1.00 98.44 165 LEU A C 1
ATOM 1322 O O . LEU A 1 165 ? 0.362 9.359 7.806 1.00 98.44 165 LEU A O 1
ATOM 1326 N N . TYR A 1 166 ? -1.424 8.152 7.137 1.00 98.75 166 TYR A N 1
ATOM 1327 C CA . TYR A 1 166 ? -2.427 8.929 7.848 1.00 98.75 166 TYR A CA 1
ATOM 1328 C C . TYR A 1 166 ? -3.086 8.127 8.974 1.00 98.75 166 TYR A C 1
ATOM 1330 O O . TYR A 1 166 ? -3.301 6.920 8.863 1.00 98.75 166 TYR A O 1
ATOM 1338 N N . LEU A 1 167 ? -3.433 8.807 10.063 1.00 98.69 167 LEU A N 1
ATOM 1339 C CA . LEU A 1 167 ? -4.373 8.329 11.069 1.00 98.69 167 LEU A CA 1
ATOM 1340 C C . LEU A 1 167 ? -5.759 8.859 10.714 1.00 98.69 167 LEU A C 1
ATOM 1342 O O . LEU A 1 167 ? -5.974 10.072 10.689 1.00 98.69 167 LEU A O 1
ATOM 1346 N N . CYS A 1 168 ? -6.698 7.957 10.452 1.00 98.56 168 CYS A N 1
ATOM 1347 C CA . CYS A 1 168 ? -8.006 8.309 9.917 1.00 98.56 168 CYS A CA 1
ATOM 1348 C C . CYS A 1 168 ? -9.119 7.840 10.850 1.00 98.56 168 CYS A C 1
ATOM 1350 O O . CYS A 1 168 ? -9.338 6.644 11.039 1.00 98.56 168 CYS A O 1
ATOM 1352 N N . GLU A 1 169 ? -9.856 8.788 11.413 1.00 98.31 169 GLU A N 1
ATOM 1353 C CA . GLU A 1 169 ? -11.085 8.497 12.142 1.00 98.31 169 GLU A CA 1
ATOM 1354 C C . GLU A 1 169 ? -12.202 8.225 11.132 1.00 98.31 169 GLU A C 1
ATOM 1356 O O . GLU A 1 169 ? -12.425 9.029 10.221 1.00 98.31 169 GLU A O 1
ATOM 1361 N N . CYS A 1 170 ? -12.883 7.088 11.268 1.00 95.94 170 CYS A N 1
ATOM 1362 C CA . CYS A 1 170 ? -13.890 6.633 10.309 1.00 95.94 170 CYS A CA 1
ATOM 1363 C C . CYS A 1 170 ? -15.203 6.254 10.993 1.00 95.94 170 CYS A C 1
ATOM 1365 O O . CYS A 1 170 ? -15.227 5.796 12.137 1.00 95.94 170 CYS A O 1
ATOM 1367 N N . LEU A 1 171 ? -16.300 6.379 10.247 1.00 88.31 171 LEU A N 1
ATOM 1368 C CA . LEU A 1 171 ? -17.629 5.939 10.666 1.00 88.31 171 LEU A CA 1
ATOM 1369 C C . LEU A 1 171 ? -18.153 4.836 9.742 1.00 88.31 171 LEU A C 1
ATOM 1371 O O . LEU A 1 171 ? -17.820 4.787 8.561 1.00 88.31 171 LEU A O 1
ATOM 1375 N N . GLY A 1 172 ? -19.030 3.988 10.281 1.00 89.94 172 GLY A N 1
ATOM 1376 C CA . GLY A 1 172 ? -19.695 2.919 9.533 1.00 89.94 172 GLY A CA 1
ATOM 1377 C C . GLY A 1 172 ? -19.023 1.553 9.658 1.00 89.94 172 GLY A C 1
ATOM 1378 O O . GLY A 1 172 ? -18.113 1.349 10.467 1.00 89.94 172 GLY A O 1
ATOM 1379 N N . GLU A 1 173 ? -19.532 0.604 8.876 1.00 94.19 173 GLU A N 1
ATOM 1380 C CA . GLU A 1 173 ? -19.023 -0.764 8.799 1.00 94.19 173 GLU A CA 1
ATOM 1381 C C . GLU A 1 173 ? -18.281 -0.978 7.476 1.00 94.19 173 GLU A C 1
ATOM 1383 O O . GLU A 1 173 ? -18.822 -0.618 6.422 1.00 94.19 173 GLU A O 1
ATOM 1388 N N . PRO A 1 174 ? -17.066 -1.550 7.517 1.00 95.06 174 PRO A N 1
ATOM 1389 C CA . PRO A 1 174 ? -16.264 -1.756 6.334 1.00 95.06 174 PRO A CA 1
ATOM 1390 C C . PRO A 1 174 ? -16.869 -2.845 5.457 1.00 95.06 174 PRO A C 1
ATOM 1392 O O . PRO A 1 174 ? -17.499 -3.794 5.931 1.00 95.06 174 PRO A O 1
ATOM 1395 N N . ARG A 1 175 ? -16.634 -2.721 4.158 1.00 93.00 175 ARG A N 1
ATOM 1396 C CA . ARG A 1 175 ? -17.000 -3.708 3.149 1.00 93.00 175 ARG A CA 1
ATOM 1397 C C . ARG A 1 175 ? -15.764 -4.059 2.349 1.00 93.00 175 ARG A C 1
ATOM 1399 O O . ARG A 1 175 ? -14.940 -3.196 2.082 1.00 93.00 175 ARG A O 1
ATOM 1406 N N . LEU A 1 176 ? -15.654 -5.334 2.002 1.00 85.38 176 LEU A N 1
ATOM 1407 C CA . LEU A 1 176 ? -14.553 -5.827 1.189 1.00 85.38 176 LEU A CA 1
ATOM 1408 C C . LEU A 1 176 ? -14.616 -5.247 -0.222 1.00 85.38 176 LEU A C 1
ATOM 1410 O O . LEU A 1 176 ? -15.681 -5.259 -0.843 1.00 85.38 176 LEU A O 1
ATOM 1414 N N . SER A 1 177 ? -13.461 -4.811 -0.714 1.00 82.56 177 SER A N 1
ATOM 1415 C CA . SER A 1 177 ? -13.163 -4.706 -2.140 1.00 82.56 177 SER A CA 1
ATOM 1416 C C . SER A 1 177 ? -12.685 -6.057 -2.699 1.00 82.56 177 SER A C 1
ATOM 1418 O O . SER A 1 177 ? -12.575 -7.047 -1.970 1.00 82.56 177 SER A O 1
ATOM 1420 N N . ASP A 1 178 ? -12.342 -6.095 -3.989 1.00 81.44 178 ASP A N 1
ATOM 1421 C CA . ASP A 1 178 ? -11.757 -7.278 -4.641 1.00 81.44 178 ASP A CA 1
ATOM 1422 C C . ASP A 1 178 ? -10.320 -7.600 -4.157 1.00 81.44 178 ASP A C 1
ATOM 1424 O O . ASP A 1 178 ? -9.773 -8.664 -4.467 1.00 81.44 178 ASP A O 1
ATOM 1428 N N . GLU A 1 179 ? -9.694 -6.712 -3.374 1.00 79.56 179 GLU A N 1
ATOM 1429 C CA . GLU A 1 179 ? -8.305 -6.851 -2.909 1.00 79.56 179 GLU A CA 1
ATOM 1430 C C . GLU A 1 179 ? -8.138 -7.703 -1.641 1.00 79.56 179 GLU A C 1
ATOM 1432 O O . GLU A 1 179 ? -7.014 -8.067 -1.261 1.00 79.56 179 GLU A O 1
ATOM 1437 N N . GLY A 1 180 ? -9.248 -8.062 -0.992 1.00 86.12 180 GLY A N 1
ATOM 1438 C CA . GLY A 1 180 ? -9.241 -8.842 0.237 1.00 86.12 180 GLY A CA 1
ATOM 1439 C C . GLY A 1 180 ? -10.343 -9.890 0.319 1.00 86.12 180 GLY A C 1
ATOM 1440 O O . GLY A 1 180 ? -11.307 -9.879 -0.439 1.00 86.12 180 GLY A O 1
ATOM 1441 N N . ASP A 1 181 ? -10.192 -10.823 1.256 1.00 92.50 181 ASP A N 1
ATOM 1442 C CA . ASP A 1 181 ? -11.199 -11.853 1.550 1.00 92.50 181 ASP A CA 1
ATOM 1443 C C . ASP A 1 181 ? -11.781 -11.747 2.967 1.00 92.50 181 ASP A C 1
ATOM 1445 O O . ASP A 1 181 ? -12.784 -12.390 3.280 1.00 92.50 181 ASP A O 1
ATOM 1449 N N . VAL A 1 182 ? -11.178 -10.918 3.824 1.00 95.88 182 VAL A N 1
ATOM 1450 C CA . VAL A 1 182 ? -11.659 -10.591 5.172 1.00 95.88 182 VAL A CA 1
ATOM 1451 C C . VAL A 1 182 ? -11.407 -9.114 5.447 1.00 95.88 182 VAL A C 1
ATOM 1453 O O . VAL A 1 182 ? -10.315 -8.628 5.174 1.00 95.88 182 VAL A O 1
ATOM 1456 N N . ILE A 1 183 ? -12.383 -8.413 6.022 1.00 97.25 183 ILE A N 1
ATOM 1457 C CA . ILE A 1 183 ? -12.229 -7.050 6.542 1.00 97.25 183 ILE A CA 1
ATOM 1458 C C . ILE A 1 183 ? -12.954 -6.938 7.877 1.00 97.25 183 ILE A C 1
ATOM 1460 O O . ILE A 1 183 ? -13.971 -7.602 8.092 1.00 97.25 183 ILE A O 1
ATOM 1464 N N . GLY A 1 184 ? -12.446 -6.112 8.785 1.00 96.56 184 GLY A N 1
ATOM 1465 C CA . GLY A 1 184 ? -13.130 -5.901 10.050 1.00 96.56 184 GLY A CA 1
ATOM 1466 C C . GLY A 1 184 ? -12.413 -4.971 11.008 1.00 96.56 184 GLY A C 1
ATOM 1467 O O . GLY A 1 184 ? -11.312 -4.490 10.752 1.00 96.56 184 GLY A O 1
ATOM 1468 N N . TRP A 1 185 ? -13.081 -4.749 12.136 1.00 97.69 185 TRP A N 1
ATOM 1469 C CA . TRP A 1 185 ? -12.612 -3.926 13.241 1.00 97.69 185 TRP A CA 1
ATOM 1470 C C . TRP A 1 185 ? -11.939 -4.777 14.315 1.00 97.69 185 TRP A C 1
ATOM 1472 O O . TRP A 1 185 ? -12.596 -5.563 14.999 1.00 97.69 185 TRP A O 1
ATOM 1482 N N . TYR A 1 186 ? -10.647 -4.556 14.522 1.00 98.25 186 TYR A N 1
ATOM 1483 C CA . TYR A 1 186 ? -9.819 -5.319 15.449 1.00 98.25 186 TYR A CA 1
ATOM 1484 C C . TYR A 1 186 ? -9.368 -4.463 16.631 1.00 98.25 186 TYR A C 1
ATOM 1486 O O . TYR A 1 186 ? -9.141 -3.257 16.517 1.00 98.25 186 TYR A O 1
ATOM 1494 N N . THR A 1 187 ? -9.241 -5.088 17.795 1.00 98.25 187 THR A N 1
ATOM 1495 C CA . THR A 1 187 ? -8.579 -4.488 18.955 1.00 98.25 187 THR A CA 1
ATOM 1496 C C . THR A 1 187 ? -7.075 -4.378 18.726 1.00 98.25 187 THR A C 1
ATOM 1498 O O . THR A 1 187 ? -6.473 -5.159 17.986 1.00 98.25 187 THR A O 1
ATOM 1501 N N . ARG A 1 188 ? -6.431 -3.475 19.475 1.00 97.94 188 ARG A N 1
ATOM 1502 C CA . ARG A 1 188 ? -4.964 -3.432 19.585 1.00 97.94 188 ARG A CA 1
ATOM 1503 C C . ARG A 1 188 ? -4.375 -4.800 19.957 1.00 97.94 188 ARG A C 1
ATOM 1505 O O . ARG A 1 188 ? -3.337 -5.175 19.425 1.00 97.94 188 ARG A O 1
ATOM 1512 N N . ARG A 1 189 ? -5.025 -5.548 20.859 1.00 97.44 189 ARG A N 1
ATOM 1513 C CA . ARG A 1 189 ? -4.547 -6.866 21.304 1.00 97.44 189 ARG A CA 1
ATOM 1514 C C . ARG A 1 189 ? -4.546 -7.880 20.160 1.00 97.44 189 ARG A C 1
ATOM 1516 O O . ARG A 1 189 ? -3.516 -8.494 19.919 1.00 97.44 189 ARG A O 1
ATOM 1523 N N . GLU A 1 190 ? -5.656 -8.008 19.434 1.00 98.12 190 GLU A N 1
ATOM 1524 C CA . GLU A 1 190 ? -5.757 -8.927 18.288 1.00 98.12 190 GLU A CA 1
ATOM 1525 C C . GLU A 1 190 ? -4.695 -8.614 17.228 1.00 98.12 190 GLU A C 1
ATOM 1527 O O . GLU A 1 190 ? -4.022 -9.518 16.738 1.00 98.12 190 GLU A O 1
ATOM 1532 N N . ILE A 1 191 ? -4.481 -7.330 16.923 1.00 98.25 191 ILE A N 1
ATOM 1533 C CA . ILE A 1 191 ? -3.468 -6.899 15.949 1.00 98.25 191 ILE A CA 1
ATOM 1534 C C . ILE A 1 191 ? -2.054 -7.274 16.401 1.00 98.25 191 ILE A C 1
ATOM 1536 O O . ILE A 1 191 ? -1.257 -7.752 15.599 1.00 98.25 191 ILE A O 1
ATOM 1540 N N . LEU A 1 192 ? -1.728 -7.055 17.678 1.00 97.25 192 LEU A N 1
ATOM 1541 C CA . LEU A 1 192 ? -0.388 -7.320 18.197 1.00 97.25 192 LEU A CA 1
ATOM 1542 C C . LEU A 1 192 ? -0.113 -8.813 18.417 1.00 97.25 192 LEU A C 1
ATOM 1544 O O . LEU A 1 192 ? 1.034 -9.239 18.295 1.00 97.25 192 LEU A O 1
ATOM 1548 N N . GLU A 1 193 ? -1.123 -9.608 18.767 1.00 96.69 193 GLU A N 1
ATOM 1549 C CA . GLU A 1 193 ? -0.930 -10.989 19.229 1.00 96.69 193 GLU A CA 1
ATOM 1550 C C . GLU A 1 193 ? -1.361 -12.051 18.211 1.00 96.69 193 GLU A C 1
ATOM 1552 O O . GLU A 1 193 ? -0.700 -13.090 18.095 1.00 96.69 193 GLU A O 1
ATOM 1557 N N . ASP A 1 194 ? -2.437 -11.792 17.465 1.00 96.19 194 ASP A N 1
ATOM 1558 C CA . ASP A 1 194 ? -3.205 -12.831 16.775 1.00 96.19 194 ASP A CA 1
ATOM 1559 C C . ASP A 1 194 ? -3.109 -12.731 15.242 1.00 96.19 194 ASP A C 1
ATOM 1561 O O . ASP A 1 194 ? -3.006 -13.762 14.561 1.00 96.19 194 ASP A O 1
ATOM 1565 N N . LEU A 1 195 ? -3.104 -11.515 14.682 1.00 96.88 195 LEU A N 1
ATOM 1566 C CA . LEU A 1 195 ? -3.152 -11.303 13.232 1.00 96.88 195 LEU A CA 1
ATOM 1567 C C . LEU A 1 195 ? -1.769 -11.424 12.565 1.00 96.88 195 LEU A C 1
ATOM 1569 O O . LEU A 1 195 ? -0.833 -10.747 12.986 1.00 96.88 195 LEU A O 1
ATOM 1573 N N . PRO A 1 196 ? -1.614 -12.231 11.496 1.00 95.69 196 PRO A N 1
ATOM 1574 C CA . PRO A 1 196 ? -0.409 -12.217 10.672 1.00 95.69 196 PRO A CA 1
ATOM 1575 C C . PRO A 1 196 ? -0.406 -10.970 9.782 1.00 95.69 196 PRO A C 1
ATOM 1577 O O . PRO A 1 196 ? -1.205 -10.872 8.855 1.00 95.69 196 PRO A O 1
ATOM 1580 N N . LEU A 1 197 ? 0.483 -10.019 10.053 1.00 95.44 197 LEU A N 1
ATOM 1581 C CA . LEU A 1 197 ? 0.514 -8.718 9.383 1.00 95.44 197 LEU A CA 1
ATOM 1582 C C . LEU A 1 197 ? 1.501 -8.680 8.211 1.00 95.44 197 LEU A C 1
ATOM 1584 O O . LEU A 1 197 ? 2.565 -9.304 8.253 1.00 95.44 197 LEU A O 1
ATOM 1588 N N . THR A 1 198 ? 1.192 -7.879 7.188 1.00 93.38 198 THR A N 1
ATOM 1589 C CA . THR A 1 198 ? 2.177 -7.495 6.167 1.00 93.38 198 THR A CA 1
ATOM 1590 C C . THR A 1 198 ? 3.305 -6.663 6.782 1.00 93.38 198 THR A C 1
ATOM 1592 O O . THR A 1 198 ? 3.202 -6.162 7.907 1.00 93.38 198 THR A O 1
ATOM 1595 N N . ARG A 1 199 ? 4.408 -6.498 6.044 1.00 90.56 199 ARG A N 1
ATOM 1596 C CA . ARG A 1 199 ? 5.554 -5.692 6.489 1.00 90.56 199 ARG A CA 1
ATOM 1597 C C . ARG A 1 199 ? 5.180 -4.224 6.747 1.00 90.56 199 ARG A C 1
ATOM 1599 O O . ARG A 1 199 ? 5.452 -3.774 7.862 1.00 90.56 199 ARG A O 1
ATOM 1606 N N . PRO A 1 200 ? 4.494 -3.505 5.832 1.00 92.69 200 PRO A N 1
ATOM 1607 C CA . PRO A 1 200 ? 4.057 -2.134 6.105 1.00 92.69 200 PRO A CA 1
ATOM 1608 C C . PRO A 1 200 ? 3.138 -2.040 7.323 1.00 92.69 200 PRO A C 1
ATOM 1610 O O . PRO A 1 200 ? 3.363 -1.214 8.203 1.0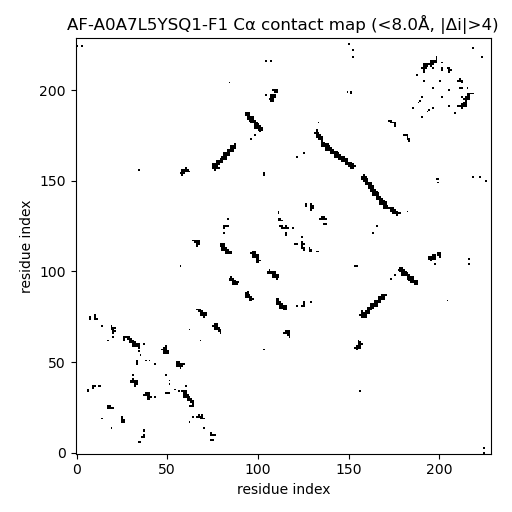0 92.69 200 PRO A O 1
ATOM 1613 N N . ALA A 1 201 ? 2.151 -2.938 7.434 1.00 95.88 201 ALA A N 1
ATOM 1614 C CA . ALA A 1 201 ? 1.224 -2.933 8.562 1.00 95.88 201 ALA A CA 1
ATOM 1615 C C . ALA A 1 201 ? 1.945 -3.189 9.892 1.00 95.88 201 ALA A C 1
ATOM 1617 O O . ALA A 1 201 ? 1.681 -2.499 10.871 1.00 95.88 201 ALA A O 1
ATOM 1618 N N . THR A 1 202 ? 2.908 -4.115 9.915 1.00 95.69 202 THR A N 1
ATOM 1619 C CA . THR A 1 202 ? 3.746 -4.364 11.095 1.00 95.69 202 THR A CA 1
ATOM 1620 C C . THR A 1 202 ? 4.541 -3.125 11.489 1.00 95.69 202 THR A C 1
ATOM 1622 O O . THR A 1 202 ? 4.546 -2.754 12.661 1.00 95.69 202 THR A O 1
ATOM 1625 N N . HIS A 1 203 ? 5.212 -2.493 10.522 1.00 95.12 203 HIS A N 1
ATOM 1626 C CA . HIS A 1 203 ? 6.035 -1.311 10.761 1.00 95.12 203 HIS A CA 1
ATOM 1627 C C . HIS A 1 203 ? 5.194 -0.164 11.332 1.00 95.12 203 HIS A C 1
ATOM 1629 O O . HIS A 1 203 ? 5.500 0.361 12.402 1.00 95.12 203 HIS A O 1
ATOM 1635 N N . PHE A 1 204 ? 4.105 0.199 10.655 1.00 97.31 204 PHE A N 1
ATOM 1636 C CA . PHE A 1 204 ? 3.313 1.366 11.029 1.00 97.31 204 PHE A CA 1
ATOM 1637 C C . PHE A 1 204 ? 2.483 1.154 12.290 1.00 97.31 204 PHE A C 1
ATOM 1639 O O . PHE A 1 204 ? 2.528 1.995 13.187 1.00 97.31 204 PHE A O 1
ATOM 1646 N N . LEU A 1 205 ? 1.772 0.027 12.410 1.00 97.81 205 LEU A N 1
ATOM 1647 C CA . LEU A 1 205 ? 0.988 -0.259 13.616 1.00 97.81 205 LEU A CA 1
ATOM 1648 C C . LEU A 1 205 ? 1.905 -0.484 14.815 1.00 97.81 205 LEU A C 1
ATOM 1650 O O . LEU A 1 205 ? 1.563 -0.076 15.920 1.00 97.81 205 LEU A O 1
ATOM 1654 N N . GLY A 1 206 ? 3.086 -1.074 14.606 1.00 96.62 206 GLY A N 1
ATOM 1655 C CA . GLY A 1 206 ? 4.042 -1.280 15.683 1.00 96.62 206 GLY A CA 1
ATOM 1656 C C . GLY A 1 206 ? 4.574 0.028 16.265 1.00 96.62 206 GLY A C 1
ATOM 1657 O O . GLY A 1 206 ? 4.637 0.181 17.484 1.00 96.62 206 GLY A O 1
ATOM 1658 N N . ARG A 1 207 ? 4.882 1.004 15.403 1.00 96.31 207 ARG A N 1
ATOM 1659 C CA . ARG A 1 207 ? 5.279 2.353 15.831 1.00 96.31 207 ARG A CA 1
ATOM 1660 C C . ARG A 1 207 ? 4.127 3.123 16.460 1.00 96.31 207 ARG A C 1
ATOM 1662 O O . ARG A 1 207 ? 4.309 3.720 17.513 1.00 96.31 207 ARG A O 1
ATOM 1669 N N . TYR A 1 208 ? 2.944 3.080 15.849 1.00 97.75 208 TYR A N 1
ATOM 1670 C CA . TYR A 1 208 ? 1.765 3.771 16.368 1.00 97.75 208 TYR A CA 1
ATOM 1671 C C . TYR A 1 208 ? 1.339 3.244 17.749 1.00 97.75 208 TYR A C 1
ATOM 1673 O O . TYR A 1 208 ? 0.960 4.017 18.624 1.00 97.75 208 TYR A O 1
ATOM 1681 N N . PHE A 1 209 ? 1.434 1.931 17.972 1.00 97.69 209 PHE A N 1
ATOM 1682 C CA . PHE A 1 209 ? 1.112 1.301 19.254 1.00 97.69 209 PHE A CA 1
ATOM 1683 C C . PHE A 1 209 ? 2.255 1.275 20.262 1.00 97.69 209 PHE A C 1
ATOM 1685 O O . PHE A 1 209 ? 2.017 0.789 21.374 1.00 97.69 209 PHE A O 1
ATOM 1692 N N . ASP A 1 210 ? 3.449 1.724 19.875 1.00 97.12 210 ASP A N 1
ATOM 1693 C CA . ASP A 1 210 ? 4.690 1.564 20.638 1.00 97.12 210 ASP A CA 1
ATOM 1694 C C . ASP A 1 210 ? 4.877 0.114 21.139 1.00 97.12 210 ASP A C 1
ATOM 1696 O O . ASP A 1 210 ? 5.103 -0.165 22.316 1.00 97.12 210 ASP A O 1
ATOM 1700 N N . ALA A 1 211 ? 4.645 -0.857 20.247 1.00 96.00 211 ALA A N 1
ATOM 1701 C CA . ALA A 1 211 ? 4.710 -2.284 20.555 1.00 96.00 211 ALA A CA 1
ATOM 1702 C C . ALA A 1 211 ? 4.916 -3.127 19.295 1.00 96.00 211 ALA A C 1
ATOM 1704 O O . ALA A 1 211 ? 4.251 -2.915 18.292 1.00 96.00 211 ALA A O 1
ATOM 1705 N N . ALA A 1 212 ? 5.774 -4.146 19.353 1.00 92.19 212 ALA A N 1
ATOM 1706 C CA . ALA A 1 212 ? 6.032 -5.015 18.206 1.00 92.19 212 ALA A CA 1
ATOM 1707 C C . ALA A 1 212 ? 4.913 -6.065 18.005 1.00 92.19 212 ALA A C 1
ATOM 1709 O O . ALA A 1 212 ? 4.683 -6.876 18.910 1.00 92.19 212 ALA A O 1
ATOM 1710 N N . PRO A 1 213 ? 4.248 -6.115 16.831 1.00 94.38 213 PRO A N 1
ATOM 1711 C CA . PRO A 1 213 ? 3.349 -7.214 16.485 1.00 94.38 213 PRO A CA 1
ATOM 1712 C C . PRO A 1 213 ? 4.093 -8.554 16.429 1.00 94.38 213 PRO A C 1
ATOM 1714 O O . PRO A 1 213 ? 5.200 -8.644 15.900 1.00 94.38 213 PRO A O 1
ATOM 1717 N N . ARG A 1 214 ? 3.486 -9.620 16.961 1.00 91.25 214 ARG A N 1
ATOM 1718 C CA . ARG A 1 214 ? 4.134 -10.935 17.110 1.00 91.25 214 ARG A CA 1
ATOM 1719 C C . ARG A 1 214 ? 4.211 -11.744 15.819 1.00 91.25 214 ARG A C 1
ATOM 1721 O O . ARG A 1 214 ? 5.085 -12.598 15.693 1.00 91.25 214 ARG A O 1
ATOM 1728 N N . ARG A 1 215 ? 3.275 -11.541 14.889 1.00 89.81 215 ARG A N 1
ATOM 1729 C CA . ARG A 1 215 ? 3.131 -12.357 13.675 1.00 89.81 215 ARG A CA 1
ATOM 1730 C C . ARG A 1 215 ? 3.360 -11.494 12.443 1.00 89.81 215 ARG A C 1
ATOM 1732 O O . ARG A 1 215 ? 2.455 -10.815 11.974 1.00 89.81 215 ARG A O 1
ATOM 1739 N N . VAL A 1 216 ? 4.580 -11.538 11.923 1.00 83.44 216 VAL A N 1
ATOM 1740 C CA . VAL A 1 216 ? 5.031 -10.669 10.831 1.00 83.44 216 VAL A CA 1
ATOM 1741 C C . VAL A 1 216 ? 5.292 -11.496 9.582 1.00 83.44 216 VAL A C 1
ATOM 1743 O O . VAL A 1 216 ? 5.889 -12.572 9.650 1.00 83.44 216 VAL A O 1
ATOM 1746 N N . TYR A 1 217 ? 4.884 -10.983 8.426 1.00 78.44 217 TYR A N 1
ATOM 1747 C CA . TYR A 1 217 ? 5.324 -11.521 7.149 1.00 78.44 217 TYR A CA 1
ATOM 1748 C C . TYR A 1 217 ? 6.846 -11.384 6.996 1.00 78.44 217 TYR A C 1
ATOM 1750 O O . TYR A 1 217 ? 7.377 -10.283 6.852 1.00 78.44 217 TYR A O 1
ATOM 1758 N N . ALA A 1 218 ? 7.559 -12.510 6.981 1.00 68.00 218 ALA A N 1
ATOM 1759 C CA . ALA A 1 218 ? 9.019 -12.533 6.901 1.00 68.00 218 ALA A CA 1
ATOM 1760 C C . ALA A 1 218 ? 9.586 -12.183 5.505 1.00 68.00 218 ALA A C 1
ATOM 1762 O O . ALA A 1 218 ? 10.801 -12.060 5.363 1.00 68.00 218 ALA A O 1
ATOM 1763 N N . GLY A 1 219 ? 8.752 -11.936 4.486 1.00 64.75 219 GLY A N 1
ATOM 1764 C CA . GLY A 1 219 ? 9.204 -11.818 3.091 1.00 64.75 219 GLY A CA 1
ATOM 1765 C C . GLY A 1 219 ? 9.359 -13.181 2.407 1.00 64.75 219 GLY A C 1
ATOM 1766 O O . GLY A 1 219 ? 9.253 -14.227 3.046 1.00 64.75 219 GLY A O 1
ATOM 1767 N N . ASP A 1 220 ? 9.593 -13.173 1.097 1.00 54.88 220 ASP A N 1
ATOM 1768 C CA . ASP A 1 220 ? 9.956 -14.365 0.326 1.00 54.88 220 ASP A CA 1
ATOM 1769 C C . ASP A 1 220 ? 11.473 -14.664 0.421 1.00 54.88 220 ASP A C 1
ATOM 1771 O O . ASP A 1 220 ? 12.293 -13.801 0.748 1.00 54.88 220 ASP A O 1
ATOM 1775 N N . ALA A 1 221 ? 11.882 -15.903 0.121 1.00 44.50 221 ALA A N 1
ATOM 1776 C CA . ALA A 1 221 ? 13.297 -16.301 0.137 1.00 44.50 221 ALA A CA 1
ATOM 1777 C C . ALA A 1 221 ? 14.159 -15.509 -0.875 1.00 44.50 221 ALA A C 1
ATOM 1779 O O . ALA A 1 221 ? 15.371 -15.389 -0.700 1.00 44.50 221 ALA A O 1
ATOM 1780 N N . THR A 1 222 ? 13.545 -14.933 -1.913 1.00 44.59 222 THR A N 1
ATOM 1781 C CA . THR A 1 222 ? 14.196 -14.106 -2.943 1.00 44.59 222 THR A CA 1
ATOM 1782 C C . THR A 1 222 ? 14.541 -12.694 -2.476 1.00 44.59 222 THR A C 1
ATOM 1784 O O . THR A 1 222 ? 15.452 -12.076 -3.024 1.00 44.59 222 THR A O 1
ATOM 1787 N N . THR A 1 223 ? 13.876 -12.189 -1.439 1.00 49.69 223 THR A N 1
ATOM 1788 C CA . THR A 1 223 ? 14.198 -10.904 -0.807 1.00 49.69 223 THR A CA 1
ATOM 1789 C C . THR A 1 223 ? 15.086 -11.071 0.428 1.00 49.69 223 THR A C 1
ATOM 1791 O O . THR A 1 223 ? 15.593 -10.074 0.924 1.00 49.69 223 THR A O 1
ATOM 1794 N N . ALA A 1 224 ? 15.375 -12.304 0.875 1.00 44.66 224 ALA A N 1
ATOM 1795 C CA . ALA A 1 224 ? 16.149 -12.633 2.085 1.00 44.66 224 ALA A CA 1
ATOM 1796 C C . ALA A 1 224 ? 17.490 -11.881 2.252 1.00 44.66 224 ALA A C 1
ATOM 1798 O O . ALA A 1 224 ? 17.940 -11.687 3.375 1.00 44.66 224 ALA A O 1
ATOM 1799 N N . GLY A 1 225 ? 18.122 -11.430 1.160 1.00 42.81 225 GLY A N 1
ATOM 1800 C CA . GLY A 1 225 ? 19.362 -10.643 1.203 1.00 42.81 225 GLY A CA 1
ATOM 1801 C C . GLY A 1 225 ? 19.188 -9.128 1.376 1.00 42.81 225 GLY A C 1
ATOM 1802 O O . GLY A 1 225 ? 20.172 -8.458 1.663 1.00 42.81 225 GLY A O 1
ATOM 1803 N N . ILE A 1 226 ? 17.981 -8.583 1.180 1.00 47.25 226 ILE A N 1
ATOM 1804 C CA . ILE A 1 226 ? 17.651 -7.147 1.333 1.00 47.25 226 ILE A CA 1
ATOM 1805 C C . ILE A 1 226 ? 17.477 -6.792 2.821 1.00 47.25 226 ILE A C 1
ATOM 1807 O O . ILE A 1 226 ? 17.514 -5.629 3.202 1.00 47.25 226 ILE A O 1
ATOM 1811 N N . TRP A 1 227 ? 17.311 -7.810 3.669 1.00 50.16 227 TRP A N 1
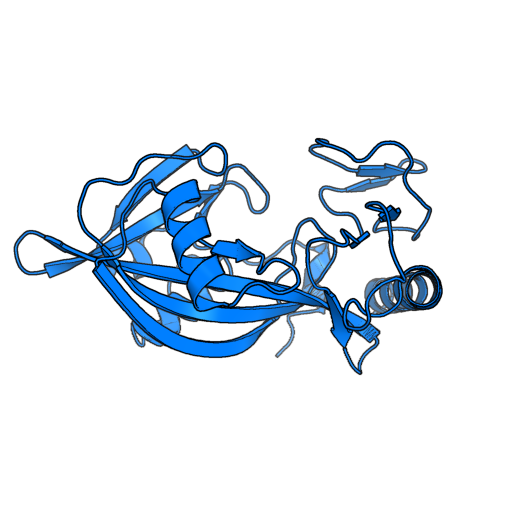ATOM 1812 C CA . TRP A 1 227 ? 16.813 -7.694 5.038 1.00 50.16 227 TRP A CA 1
ATOM 1813 C C . TRP A 1 227 ? 17.861 -7.950 6.126 1.00 50.16 227 TRP A C 1
ATOM 1815 O O . TRP A 1 227 ? 17.493 -8.367 7.224 1.00 50.16 227 TRP A O 1
ATOM 1825 N N . SER A 1 228 ? 19.145 -7.733 5.846 1.00 27.05 228 SER A N 1
ATOM 1826 C CA . SER A 1 228 ? 20.136 -7.655 6.926 1.00 27.05 228 SER A CA 1
ATOM 1827 C C . SER A 1 228 ? 20.136 -6.233 7.501 1.00 27.05 228 SER A C 1
ATOM 1829 O O . SER A 1 228 ? 20.121 -5.296 6.701 1.00 27.05 228 SER A O 1
ATOM 1831 N N . PRO A 1 229 ? 20.114 -6.065 8.838 1.00 33.56 229 PRO A N 1
ATOM 1832 C CA . PRO A 1 229 ? 20.223 -4.751 9.471 1.00 33.56 229 PRO A CA 1
ATOM 1833 C C . PRO A 1 229 ? 21.527 -4.031 9.110 1.00 33.56 229 PRO A C 1
ATOM 1835 O O . PRO A 1 229 ? 22.527 -4.723 8.798 1.00 33.56 229 PRO A O 1
#

Secondary structure (DSSP, 8-state):
-HHHHHHHHHHHHHHHHH--TTSS-S-SS-EEEETTT-PBPS--TT-SSEEETTEEES-EEEE-TTS-EEE-TTS-EEEEEEEEEEEEEETTEEEEEEEEESSSSTT-EE--EEEPPTT--HHHHHHHHHHHHH-PEEEEEEEEEEEEEEE---TTS-SEEEEEEEEEEEES-----TTEEEEEEE-HHHHHHT--B-HHHHHHHHHHTTS--SSB----TTTTTT---

Mean predicted aligned error: 6.14 Å